Protein AF-A0A9X9AAG8-F1 (afdb_monomer)

InterPro domains:
  IPR011642 Nucleoside transporter/FeoB GTPase, Gate domain [PF07670] (6-102)

Structure (mmCIF, N/CA/C/O backbone):
data_AF-A0A9X9AAG8-F1
#
_entry.id   AF-A0A9X9AAG8-F1
#
loop_
_atom_site.group_PDB
_atom_site.id
_atom_site.type_symbol
_atom_site.label_atom_id
_atom_site.label_alt_id
_atom_site.label_comp_id
_atom_site.label_asym_id
_atom_site.label_entity_id
_atom_site.label_seq_id
_atom_site.pdbx_PDB_ins_code
_atom_site.Cartn_x
_atom_site.Cartn_y
_atom_site.Cartn_z
_atom_site.occupancy
_atom_site.B_iso_or_equiv
_atom_site.auth_seq_id
_atom_site.auth_comp_id
_atom_site.auth_asym_id
_atom_site.auth_atom_id
_atom_site.pdbx_PDB_model_num
ATOM 1 N N . SER A 1 1 ? -22.637 8.726 13.477 1.00 69.31 1 SER A N 1
ATOM 2 C CA . SER A 1 1 ? -22.126 7.530 12.782 1.00 69.31 1 SER A CA 1
ATOM 3 C C . SER A 1 1 ? -21.065 7.826 11.730 1.00 69.31 1 SER A C 1
ATOM 5 O O . SER A 1 1 ? -19.916 7.555 12.025 1.00 69.31 1 SER A O 1
ATOM 7 N N . SER A 1 2 ? -21.339 8.429 10.566 1.00 77.12 2 SER A N 1
ATOM 8 C CA . SER A 1 2 ? -20.333 8.479 9.475 1.00 77.12 2 SER A CA 1
ATOM 9 C C . SER A 1 2 ? -19.114 9.385 9.721 1.00 77.12 2 SER A C 1
ATOM 11 O O . SER A 1 2 ? -18.003 9.026 9.345 1.00 77.12 2 SER A O 1
ATOM 13 N N . ILE A 1 3 ? -19.288 10.532 10.392 1.00 83.62 3 ILE A N 1
ATOM 14 C CA . ILE A 1 3 ? -18.175 11.451 10.716 1.00 83.62 3 ILE A CA 1
ATOM 15 C C . ILE A 1 3 ? -17.170 10.785 11.666 1.00 83.62 3 ILE A C 1
ATOM 17 O O . ILE A 1 3 ? -15.966 10.947 11.508 1.00 83.62 3 ILE A O 1
ATOM 21 N N . GLN A 1 4 ? -17.651 9.996 12.628 1.00 80.44 4 GLN A N 1
ATOM 22 C CA . GLN A 1 4 ? -16.792 9.296 13.581 1.00 80.44 4 GLN A CA 1
ATOM 23 C C . GLN A 1 4 ? -15.960 8.208 12.896 1.00 80.44 4 GLN A C 1
ATOM 25 O O . GLN A 1 4 ? -14.766 8.102 13.158 1.00 80.44 4 GLN A O 1
ATOM 30 N N . THR A 1 5 ? -16.552 7.460 11.961 1.00 84.19 5 THR A N 1
ATOM 31 C CA . THR A 1 5 ? -15.812 6.502 11.129 1.00 84.19 5 THR A CA 1
ATOM 32 C C . THR A 1 5 ? -14.780 7.207 10.248 1.00 84.19 5 THR A C 1
ATOM 34 O O . THR A 1 5 ? -13.653 6.735 10.149 1.00 84.19 5 THR A O 1
ATOM 37 N N . LEU A 1 6 ? -15.116 8.363 9.662 1.00 88.06 6 LEU A N 1
ATOM 38 C CA . LEU A 1 6 ? -14.173 9.153 8.863 1.00 88.06 6 LEU A CA 1
ATOM 39 C C . LEU A 1 6 ? -12.985 9.654 9.700 1.00 88.06 6 LEU A C 1
ATOM 41 O O . LEU A 1 6 ? -11.841 9.530 9.271 1.00 88.06 6 LEU A O 1
ATOM 45 N N . LEU A 1 7 ? -13.245 10.177 10.902 1.00 88.06 7 LEU A N 1
ATOM 46 C CA . LEU A 1 7 ? -12.199 10.606 11.835 1.00 88.06 7 LEU A CA 1
ATOM 47 C C . LEU A 1 7 ? -11.324 9.432 12.286 1.00 88.06 7 LEU A 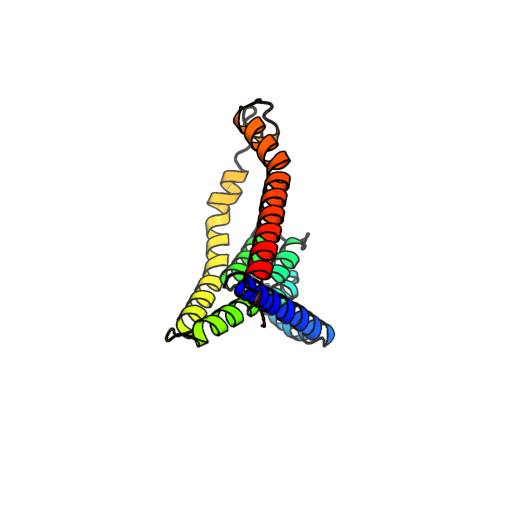C 1
ATOM 49 O O . LEU A 1 7 ? -10.110 9.583 12.374 1.00 88.06 7 LEU A O 1
ATOM 53 N N . MET A 1 8 ? -11.920 8.261 12.520 1.00 87.62 8 MET A N 1
ATOM 54 C CA . MET A 1 8 ? -11.186 7.037 12.840 1.00 87.62 8 MET A CA 1
ATOM 55 C C . MET A 1 8 ? -10.257 6.633 11.684 1.00 87.62 8 MET A C 1
ATOM 57 O O . MET A 1 8 ? -9.066 6.444 11.916 1.00 87.62 8 MET A O 1
ATOM 61 N N . ILE A 1 9 ? -10.768 6.566 10.446 1.00 88.31 9 ILE A N 1
ATOM 62 C CA . ILE A 1 9 ? -9.974 6.266 9.238 1.00 88.31 9 ILE A CA 1
ATOM 63 C C . ILE A 1 9 ? -8.799 7.240 9.116 1.00 88.31 9 ILE A C 1
ATOM 65 O O . ILE A 1 9 ? -7.648 6.817 9.021 1.00 88.31 9 ILE A O 1
ATOM 69 N N . GLY A 1 10 ? -9.080 8.546 9.165 1.00 89.56 10 GLY A N 1
ATOM 70 C CA . GLY A 1 10 ? -8.051 9.581 9.071 1.00 89.56 10 GLY A CA 1
ATOM 71 C C . GLY A 1 10 ? -7.010 9.468 10.186 1.00 89.56 10 GLY A C 1
ATOM 72 O O . GLY A 1 10 ? -5.816 9.583 9.922 1.00 89.56 10 GLY A O 1
ATOM 73 N N . GLY A 1 11 ? -7.442 9.170 11.414 1.00 91.50 11 GLY A N 1
ATOM 74 C CA . GLY A 1 11 ? -6.560 8.949 12.558 1.00 91.50 11 GLY A CA 1
ATOM 75 C C . GLY A 1 11 ? -5.597 7.777 12.357 1.00 91.50 11 GLY A C 1
ATOM 76 O O . GLY A 1 11 ? -4.400 7.934 12.593 1.00 91.50 11 GLY A O 1
ATOM 77 N N . PHE A 1 12 ? -6.083 6.632 11.863 1.00 91.88 12 PHE A N 1
ATOM 78 C CA . PHE A 1 12 ? -5.229 5.484 11.537 1.00 91.88 12 PHE A CA 1
ATOM 79 C C . PHE A 1 12 ? -4.233 5.808 10.417 1.00 91.88 12 PHE A C 1
ATOM 81 O O . PHE A 1 12 ? -3.054 5.471 10.535 1.00 91.88 12 PHE A O 1
ATOM 88 N N . ILE A 1 13 ? -4.661 6.493 9.354 1.00 91.69 13 ILE A N 1
ATOM 89 C CA . ILE A 1 13 ? -3.765 6.881 8.252 1.00 91.69 13 ILE A CA 1
ATOM 90 C C . ILE A 1 13 ? -2.654 7.807 8.768 1.00 91.69 13 ILE A C 1
ATOM 92 O O . ILE A 1 13 ? -1.474 7.552 8.525 1.00 91.69 13 ILE A O 1
ATOM 96 N N . ILE A 1 14 ? -3.006 8.843 9.541 1.00 92.88 14 ILE A N 1
ATOM 97 C CA . ILE A 1 14 ? -2.038 9.798 10.103 1.00 92.88 14 ILE A CA 1
ATOM 98 C C . ILE A 1 14 ? -1.068 9.095 11.057 1.00 92.88 14 ILE A C 1
ATOM 100 O O . ILE A 1 14 ? 0.142 9.287 10.936 1.00 92.88 14 ILE A O 1
ATOM 104 N N . LEU A 1 15 ? -1.568 8.259 11.974 1.00 94.06 15 LEU A N 1
ATOM 105 C CA . LEU A 1 15 ? -0.737 7.533 12.937 1.00 94.06 15 LEU A CA 1
ATOM 106 C C . LEU A 1 15 ? 0.312 6.670 12.227 1.00 94.06 15 LEU A C 1
ATOM 108 O O . LEU A 1 15 ? 1.494 6.745 12.557 1.00 94.06 15 LEU A O 1
ATOM 112 N N . PHE A 1 16 ? -0.105 5.880 11.234 1.00 93.81 16 PHE A N 1
ATOM 113 C CA . PHE A 1 16 ? 0.806 5.010 10.491 1.00 93.81 16 PHE A CA 1
ATOM 114 C C . PHE A 1 16 ? 1.762 5.795 9.585 1.00 93.81 16 PHE A C 1
ATOM 116 O O . PHE A 1 16 ? 2.927 5.417 9.474 1.00 93.81 16 PHE A O 1
ATOM 123 N N . SER A 1 17 ? 1.331 6.922 9.012 1.00 89.94 17 SER A N 1
ATOM 124 C CA . SER A 1 17 ? 2.214 7.825 8.265 1.00 89.94 17 SER A CA 1
ATOM 125 C C . SER A 1 17 ? 3.305 8.428 9.162 1.00 89.94 17 SER A C 1
ATOM 127 O O . SER A 1 17 ? 4.482 8.444 8.794 1.00 89.94 17 SER A O 1
ATOM 129 N N . VAL A 1 18 ? 2.947 8.891 10.367 1.00 93.31 18 VAL A N 1
ATOM 130 C CA . VAL A 1 18 ? 3.915 9.412 11.349 1.00 93.31 18 VAL A CA 1
ATOM 131 C C . VAL A 1 18 ? 4.840 8.300 11.840 1.00 93.31 18 VAL A C 1
ATOM 133 O O . VAL A 1 18 ? 6.052 8.501 11.883 1.00 93.31 18 VAL A O 1
ATOM 136 N N . LEU A 1 19 ? 4.307 7.113 12.144 1.00 92.19 19 LEU A N 1
ATOM 137 C CA . LEU A 1 19 ? 5.100 5.950 12.545 1.00 92.19 19 LEU A CA 1
ATOM 138 C C . LEU A 1 19 ? 6.135 5.582 11.473 1.00 92.19 19 LEU A C 1
ATOM 140 O O . LEU A 1 19 ? 7.317 5.453 11.783 1.00 92.19 19 LEU A O 1
ATOM 144 N N . ASN A 1 20 ? 5.715 5.484 10.210 1.00 89.56 20 ASN A N 1
ATOM 145 C CA . ASN A 1 20 ? 6.602 5.219 9.079 1.00 89.56 20 ASN A CA 1
ATOM 146 C C . ASN A 1 20 ? 7.714 6.280 8.974 1.00 89.56 20 ASN A C 1
ATOM 148 O O . ASN A 1 20 ? 8.894 5.958 8.800 1.00 89.56 20 ASN A O 1
ATOM 152 N N . LYS A 1 21 ? 7.366 7.559 9.184 1.00 90.06 21 LYS A N 1
ATOM 153 C CA . LYS A 1 21 ? 8.350 8.646 9.224 1.00 90.06 21 LYS A CA 1
ATOM 154 C C . LYS A 1 21 ? 9.337 8.489 10.384 1.00 90.06 21 LYS A C 1
ATOM 156 O O . LYS A 1 21 ? 10.532 8.682 10.171 1.00 90.06 21 LYS A O 1
ATOM 161 N N . MET A 1 22 ? 8.880 8.105 11.577 1.00 91.50 22 MET A N 1
ATOM 162 C CA . MET A 1 22 ? 9.764 7.871 12.726 1.00 91.50 22 MET A CA 1
ATOM 163 C C . MET A 1 22 ? 10.718 6.695 12.486 1.00 91.50 22 MET A C 1
ATOM 165 O O . MET A 1 22 ? 11.916 6.835 12.710 1.00 91.50 22 MET A O 1
ATOM 169 N N . ILE A 1 23 ? 10.231 5.568 11.957 1.00 87.62 23 ILE A N 1
ATOM 170 C CA . ILE A 1 23 ? 11.060 4.395 11.609 1.00 87.62 23 ILE A CA 1
ATOM 171 C C . ILE A 1 23 ? 12.119 4.759 10.555 1.00 87.62 23 ILE A C 1
ATOM 173 O O . ILE A 1 23 ? 13.241 4.245 10.576 1.00 87.62 23 ILE A O 1
ATOM 177 N N . THR A 1 24 ? 11.790 5.673 9.640 1.00 85.94 24 THR A N 1
ATOM 178 C CA . THR A 1 24 ? 12.746 6.224 8.669 1.00 85.94 24 THR A CA 1
ATOM 179 C C . THR A 1 24 ? 13.825 7.065 9.354 1.00 85.94 24 THR A C 1
ATOM 181 O O . THR A 1 24 ? 15.008 6.857 9.096 1.00 85.94 24 THR A O 1
ATOM 184 N N . VAL A 1 25 ? 13.440 7.972 10.259 1.00 87.25 25 VAL A N 1
ATOM 185 C CA . VAL A 1 25 ? 14.375 8.836 11.009 1.00 87.25 25 VAL A CA 1
ATOM 186 C C . VAL A 1 25 ? 15.295 8.026 11.927 1.00 87.25 25 VAL A C 1
ATOM 188 O O . VAL A 1 25 ? 16.469 8.352 12.050 1.00 87.25 25 VAL A O 1
ATOM 191 N N . PHE A 1 26 ? 14.809 6.934 12.519 1.00 87.06 26 PHE A N 1
ATOM 192 C CA . PHE A 1 26 ? 15.623 6.038 13.347 1.00 87.06 26 PHE A CA 1
ATOM 193 C C . PHE A 1 26 ? 16.539 5.095 12.548 1.00 87.06 26 PHE A C 1
ATOM 195 O O . PHE A 1 26 ? 17.143 4.199 13.130 1.00 87.06 26 PHE A O 1
ATOM 202 N N . HIS A 1 27 ? 16.634 5.248 11.222 1.00 84.19 27 HIS A N 1
ATOM 203 C CA . HIS A 1 27 ? 17.439 4.409 10.322 1.00 84.19 27 HIS A CA 1
ATOM 204 C C . HIS A 1 27 ? 17.096 2.905 10.320 1.00 84.19 27 HIS A C 1
ATOM 206 O O . HIS A 1 27 ? 17.748 2.124 9.627 1.00 84.19 27 HIS A O 1
ATOM 212 N N . ILE A 1 28 ? 16.017 2.488 10.991 1.00 86.06 28 ILE A N 1
ATOM 213 C CA . ILE A 1 28 ? 15.509 1.106 10.968 1.00 86.06 28 ILE A CA 1
ATOM 214 C C . ILE A 1 28 ? 15.106 0.717 9.539 1.00 86.06 28 ILE A C 1
ATOM 216 O O . ILE A 1 28 ? 15.350 -0.405 9.094 1.00 86.06 28 ILE A O 1
ATOM 220 N N . THR A 1 29 ? 14.553 1.675 8.788 1.00 83.31 29 THR A N 1
ATOM 221 C CA . THR A 1 29 ? 14.166 1.476 7.382 1.00 83.31 29 THR A CA 1
ATOM 222 C C . THR A 1 29 ? 15.357 1.087 6.508 1.00 83.31 29 THR A C 1
ATOM 224 O O . THR A 1 29 ? 15.195 0.270 5.609 1.00 83.31 29 THR A O 1
ATOM 227 N N . ALA A 1 30 ? 16.563 1.600 6.779 1.00 83.75 30 ALA A N 1
ATOM 228 C CA . ALA A 1 30 ? 17.754 1.251 6.004 1.00 83.75 30 ALA A CA 1
ATOM 229 C C . ALA A 1 30 ? 18.156 -0.220 6.214 1.00 83.75 30 ALA A C 1
ATOM 231 O O . ALA A 1 30 ? 18.414 -0.934 5.245 1.00 83.75 30 ALA A O 1
ATOM 232 N N . ALA A 1 31 ? 18.129 -0.696 7.463 1.00 87.31 31 ALA A N 1
ATOM 233 C CA . ALA A 1 31 ? 18.418 -2.093 7.786 1.00 87.31 31 ALA A CA 1
ATOM 234 C C . ALA A 1 31 ? 17.391 -3.048 7.156 1.00 87.31 31 ALA A C 1
ATOM 236 O O . ALA A 1 31 ? 17.751 -4.053 6.545 1.00 87.31 31 ALA A O 1
ATOM 237 N N . LEU A 1 32 ? 16.104 -2.709 7.250 1.00 90.12 32 LEU A N 1
ATOM 238 C CA . LEU A 1 32 ? 15.037 -3.519 6.669 1.00 90.12 32 LEU A CA 1
ATOM 239 C C . LEU A 1 32 ? 15.038 -3.461 5.130 1.00 90.12 32 LEU A C 1
ATOM 241 O O . LEU A 1 32 ? 14.752 -4.461 4.471 1.00 90.12 32 LEU A O 1
ATOM 245 N N . SER A 1 33 ? 15.426 -2.319 4.555 1.00 91.44 33 SER A N 1
ATOM 246 C CA . SER A 1 33 ? 15.593 -2.146 3.110 1.00 91.44 33 SER A CA 1
ATOM 247 C C . SER A 1 33 ? 16.648 -3.095 2.559 1.00 91.44 33 SER A C 1
ATOM 249 O O . SER A 1 33 ? 16.426 -3.670 1.502 1.00 91.44 33 SER A O 1
ATOM 251 N N . PHE A 1 34 ? 17.756 -3.322 3.269 1.00 92.06 34 PHE A N 1
ATOM 252 C CA . PHE A 1 34 ? 18.785 -4.266 2.824 1.00 92.06 34 PHE A CA 1
ATOM 253 C C . PHE A 1 34 ? 18.221 -5.680 2.625 1.00 92.06 34 PHE A C 1
ATOM 255 O O . PHE A 1 34 ? 18.447 -6.301 1.588 1.00 92.06 34 PHE A O 1
ATOM 262 N N . ILE A 1 35 ? 17.421 -6.171 3.576 1.00 93.69 35 ILE A N 1
ATOM 263 C CA . ILE A 1 35 ? 16.753 -7.477 3.461 1.00 93.69 35 ILE A CA 1
ATOM 264 C C . ILE A 1 35 ? 15.773 -7.465 2.281 1.00 93.69 35 ILE A C 1
ATOM 266 O O . ILE A 1 35 ? 15.766 -8.387 1.467 1.00 93.69 35 ILE A O 1
ATOM 270 N N . MET A 1 36 ? 14.979 -6.400 2.151 1.00 95.25 36 MET A N 1
ATOM 271 C CA . MET A 1 36 ? 14.002 -6.278 1.070 1.00 95.25 36 MET A CA 1
ATOM 272 C C . MET A 1 36 ? 14.666 -6.242 -0.315 1.00 95.25 36 MET A C 1
ATOM 274 O O . MET A 1 36 ? 14.152 -6.843 -1.251 1.00 95.25 36 MET A O 1
ATOM 278 N N . GLN A 1 37 ? 15.835 -5.615 -0.450 1.00 96.00 37 GLN A N 1
ATOM 279 C CA . GLN A 1 37 ? 16.604 -5.600 -1.698 1.00 96.00 37 GLN A CA 1
ATOM 280 C C . GLN A 1 37 ? 17.044 -7.004 -2.128 1.00 96.00 37 GLN A C 1
ATOM 282 O O . GLN A 1 37 ? 17.000 -7.303 -3.316 1.00 96.00 37 GLN A O 1
ATOM 287 N N . HIS A 1 38 ? 17.404 -7.883 -1.185 1.00 95.12 38 HIS A N 1
ATOM 288 C CA . HIS A 1 38 ? 17.740 -9.280 -1.495 1.00 95.12 38 HIS A CA 1
ATOM 289 C C . HIS A 1 38 ? 16.520 -10.072 -1.973 1.00 95.12 38 HIS A C 1
ATOM 291 O O . HIS A 1 38 ? 16.623 -10.897 -2.877 1.00 95.12 38 HIS A O 1
ATOM 297 N N . ILE A 1 39 ? 15.352 -9.811 -1.382 1.00 95.06 39 ILE A N 1
ATOM 298 C CA . ILE A 1 39 ? 14.096 -10.419 -1.830 1.00 95.06 39 ILE A CA 1
ATOM 299 C C . ILE A 1 39 ? 13.769 -9.935 -3.249 1.00 95.06 39 ILE A C 1
ATOM 301 O O . ILE A 1 39 ? 13.458 -10.741 -4.119 1.00 95.06 39 ILE A O 1
ATOM 305 N N . LEU A 1 4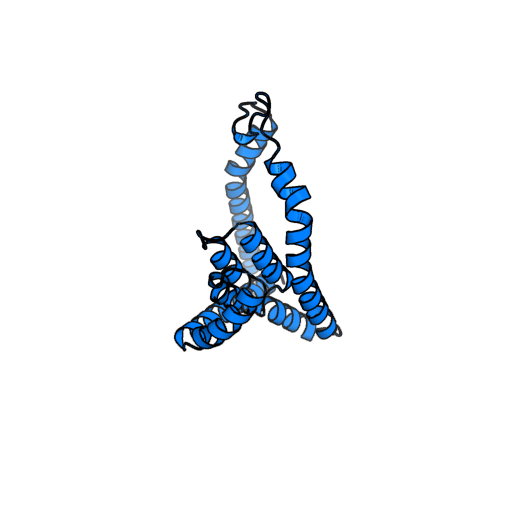0 ? 13.880 -8.630 -3.505 1.00 95.69 40 LEU A N 1
ATOM 306 C CA . LEU A 1 40 ? 13.598 -8.044 -4.817 1.00 95.69 40 LEU A CA 1
ATOM 307 C C . LEU A 1 40 ? 14.545 -8.560 -5.900 1.00 95.69 40 LEU A C 1
ATOM 309 O O . LEU A 1 40 ? 14.079 -8.944 -6.971 1.00 95.69 40 LEU A O 1
ATOM 313 N N . SER A 1 41 ? 15.845 -8.646 -5.610 1.00 95.00 41 SER A N 1
ATOM 314 C CA . SER A 1 41 ? 16.829 -9.166 -6.561 1.00 95.00 41 SER A CA 1
ATOM 315 C C . SER A 1 41 ? 16.603 -10.645 -6.879 1.00 95.00 41 SER A C 1
ATOM 317 O O . SER A 1 41 ? 16.727 -11.037 -8.038 1.00 95.00 41 SER A O 1
ATOM 319 N N . PHE A 1 42 ? 16.177 -11.451 -5.897 1.00 95.12 42 PHE A N 1
ATOM 320 C CA . PHE A 1 42 ? 15.773 -12.841 -6.122 1.00 95.12 42 PHE A CA 1
ATOM 321 C C . PHE A 1 42 ? 14.614 -12.953 -7.128 1.00 95.12 42 PHE A C 1
ATOM 323 O O . PHE A 1 42 ? 14.625 -13.834 -7.986 1.00 95.12 42 PHE A O 1
ATOM 330 N N . PHE A 1 43 ? 13.651 -12.029 -7.071 1.00 92.62 43 PHE A N 1
ATOM 331 C CA . PHE A 1 43 ? 12.537 -11.946 -8.023 1.00 92.62 43 PHE A CA 1
ATOM 332 C C . PHE A 1 43 ? 12.845 -11.124 -9.288 1.00 92.62 43 PHE A C 1
ATOM 334 O O . PHE A 1 43 ? 11.940 -10.905 -10.090 1.00 92.62 43 PHE A O 1
ATOM 341 N N . GLN A 1 44 ? 14.093 -10.682 -9.490 1.00 93.88 44 GLN A N 1
ATOM 342 C CA . GLN A 1 44 ? 14.516 -9.842 -10.625 1.00 93.88 44 GLN A CA 1
ATOM 343 C C . GLN A 1 44 ? 13.730 -8.518 -10.743 1.00 93.88 44 GLN A C 1
ATOM 345 O O . GLN A 1 44 ? 13.553 -7.971 -11.833 1.00 93.88 44 GLN A O 1
ATOM 350 N N . LEU A 1 45 ? 13.256 -7.991 -9.612 1.00 94.50 45 LEU A N 1
ATOM 351 C CA . LEU A 1 45 ? 12.610 -6.683 -9.512 1.00 94.50 45 LEU A CA 1
ATOM 352 C C . LEU A 1 45 ? 13.637 -5.606 -9.149 1.00 94.50 45 LEU A C 1
ATOM 354 O O . LEU A 1 45 ? 14.635 -5.894 -8.484 1.00 94.50 45 LEU A O 1
ATOM 358 N N . SER A 1 46 ? 13.376 -4.355 -9.545 1.00 95.50 46 SER A N 1
ATOM 359 C CA . SER A 1 46 ? 14.233 -3.233 -9.144 1.00 95.50 46 SER A CA 1
ATOM 360 C C . SER A 1 46 ? 14.327 -3.121 -7.620 1.00 95.50 46 SER A C 1
ATOM 362 O O . SER A 1 46 ? 13.322 -3.146 -6.905 1.00 95.50 46 SER A O 1
ATOM 364 N N . THR A 1 47 ? 15.550 -2.948 -7.121 1.00 95.19 47 THR A N 1
ATOM 365 C CA . THR A 1 47 ? 15.832 -2.708 -5.702 1.00 95.19 47 THR A CA 1
ATOM 366 C C . THR A 1 47 ? 15.266 -1.384 -5.199 1.00 95.19 47 THR A C 1
ATOM 368 O O . THR A 1 47 ? 15.084 -1.234 -3.993 1.00 95.19 47 THR A O 1
ATOM 371 N N . ASP A 1 48 ? 14.922 -0.459 -6.098 1.00 95.19 48 ASP A N 1
ATOM 372 C CA . ASP A 1 48 ? 14.339 0.844 -5.755 1.00 95.19 48 ASP A CA 1
ATOM 373 C C . ASP A 1 48 ? 12.947 0.715 -5.127 1.00 95.19 48 ASP A C 1
ATOM 375 O O . ASP A 1 48 ? 12.491 1.612 -4.418 1.00 95.19 48 ASP A O 1
ATOM 379 N N . PHE A 1 49 ? 12.282 -0.433 -5.310 1.00 96.25 49 PHE A N 1
ATOM 380 C CA . PHE A 1 49 ? 11.013 -0.730 -4.650 1.00 96.25 49 PHE A CA 1
ATOM 381 C C . PHE A 1 49 ? 11.155 -1.059 -3.159 1.00 96.25 49 PHE A C 1
ATOM 383 O O . PHE A 1 49 ? 10.139 -1.150 -2.472 1.00 96.25 49 PHE A O 1
ATOM 390 N N . SER A 1 50 ? 12.371 -1.204 -2.617 1.00 95.44 50 SER A N 1
ATOM 391 C CA . SER A 1 50 ? 12.569 -1.641 -1.230 1.00 95.44 50 SER A CA 1
ATOM 392 C C . SER A 1 50 ? 11.919 -0.701 -0.211 1.00 95.44 50 SER A C 1
ATOM 394 O O . SER A 1 50 ? 11.107 -1.141 0.601 1.00 95.44 50 SER A O 1
ATOM 396 N N . ILE A 1 51 ? 12.224 0.598 -0.268 1.00 94.06 51 ILE A N 1
ATOM 397 C CA . ILE A 1 51 ? 11.650 1.605 0.636 1.00 94.06 51 ILE A CA 1
ATOM 398 C C . ILE A 1 51 ? 10.140 1.783 0.383 1.00 94.06 51 ILE A C 1
ATOM 400 O O . ILE A 1 51 ? 9.384 1.727 1.357 1.00 94.06 51 ILE A O 1
ATOM 404 N N . PRO A 1 52 ? 9.658 1.944 -0.867 1.00 94.81 52 PRO A N 1
ATOM 405 C CA . PRO A 1 52 ? 8.226 2.026 -1.146 1.00 94.81 52 PRO A CA 1
ATOM 406 C C . PRO A 1 52 ? 7.412 0.826 -0.648 1.00 94.81 52 PRO A C 1
ATOM 408 O O . PRO A 1 52 ? 6.329 1.028 -0.104 1.00 94.81 52 PRO A O 1
ATOM 411 N N . ILE A 1 53 ? 7.917 -0.409 -0.774 1.00 95.88 53 ILE A N 1
ATOM 412 C CA . ILE A 1 53 ? 7.231 -1.606 -0.260 1.00 95.88 53 ILE A CA 1
ATOM 413 C C . ILE A 1 53 ? 7.140 -1.555 1.259 1.00 95.88 53 ILE A C 1
ATOM 415 O O . ILE A 1 53 ? 6.070 -1.791 1.815 1.00 95.88 53 ILE A O 1
ATOM 419 N N . LEU A 1 54 ? 8.240 -1.224 1.939 1.00 94.50 54 LEU A N 1
ATOM 420 C CA . LEU A 1 54 ? 8.244 -1.110 3.396 1.00 94.50 54 LEU A CA 1
ATOM 421 C C . LEU A 1 54 ? 7.272 -0.044 3.877 1.00 94.50 54 LEU A C 1
ATOM 423 O O . LEU A 1 54 ? 6.476 -0.302 4.776 1.00 94.50 54 LEU A O 1
ATOM 427 N N . SER A 1 55 ? 7.274 1.110 3.218 1.00 93.81 55 SER A N 1
ATOM 428 C CA . SER A 1 55 ? 6.296 2.156 3.470 1.00 93.81 55 SER A CA 1
ATOM 429 C C . SER A 1 55 ? 4.865 1.668 3.225 1.00 93.81 55 SER A C 1
ATOM 431 O O . SER A 1 55 ? 3.994 1.879 4.063 1.00 93.81 55 SER A O 1
ATOM 433 N N . GLY A 1 56 ? 4.629 0.972 2.111 1.00 94.94 56 GLY A N 1
ATOM 434 C CA . GLY A 1 56 ? 3.329 0.427 1.720 1.00 94.94 56 GLY A CA 1
ATOM 435 C C . GLY A 1 56 ? 2.786 -0.640 2.670 1.00 94.94 56 GLY A C 1
ATOM 436 O O . GLY A 1 56 ? 1.573 -0.743 2.850 1.00 94.94 56 GLY A O 1
ATOM 437 N N . ILE A 1 57 ? 3.669 -1.402 3.325 1.00 94.75 57 ILE A N 1
ATOM 438 C CA . ILE A 1 57 ? 3.289 -2.337 4.389 1.00 94.75 57 ILE A CA 1
ATOM 439 C C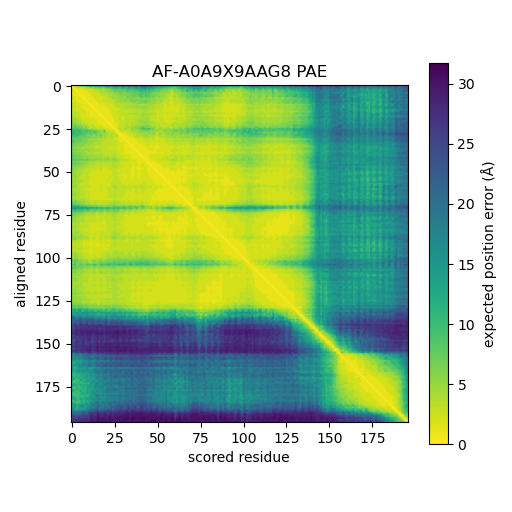 . ILE A 1 57 ? 2.701 -1.577 5.577 1.00 94.75 57 ILE A C 1
ATOM 441 O O . ILE A 1 57 ? 1.738 -2.061 6.159 1.00 94.75 57 ILE A O 1
ATOM 445 N N . PHE A 1 58 ? 3.212 -0.397 5.937 1.00 93.69 58 PHE A N 1
ATOM 446 C CA . PHE A 1 58 ? 2.615 0.418 7.002 1.00 93.69 58 PHE A CA 1
ATOM 447 C C . PHE A 1 58 ? 1.362 1.156 6.524 1.00 93.69 58 PHE A C 1
ATOM 449 O O . PHE A 1 58 ? 0.315 1.085 7.172 1.00 93.69 58 PHE A O 1
ATOM 456 N N . GLU A 1 59 ? 1.462 1.841 5.387 1.00 94.12 59 GLU A N 1
ATOM 457 C CA . GLU A 1 59 ? 0.413 2.689 4.832 1.00 94.12 59 GLU A CA 1
ATOM 458 C C . GLU A 1 59 ? 0.416 2.585 3.296 1.00 94.12 59 GLU A C 1
ATOM 460 O O . GLU A 1 59 ? 1.366 2.986 2.616 1.00 94.12 59 GLU A O 1
ATOM 465 N N . MET A 1 60 ? -0.653 1.998 2.746 1.00 95.19 60 MET A N 1
ATOM 466 C CA . MET A 1 60 ? -0.710 1.603 1.338 1.00 95.19 60 MET A CA 1
ATOM 467 C C . MET A 1 60 ? -0.701 2.787 0.369 1.00 95.19 60 MET A C 1
ATOM 469 O O . MET A 1 60 ? -0.182 2.647 -0.741 1.00 95.19 60 MET A O 1
ATOM 473 N N . THR A 1 61 ? -1.266 3.936 0.752 1.00 94.50 61 THR A N 1
ATOM 474 C CA . THR A 1 61 ? -1.386 5.088 -0.150 1.00 94.50 61 THR A CA 1
ATOM 475 C C . THR A 1 61 ? -0.030 5.742 -0.388 1.00 94.50 61 THR A C 1
ATOM 477 O O . THR A 1 61 ? 0.345 5.967 -1.537 1.00 94.50 61 THR A O 1
ATOM 480 N N . LEU A 1 62 ? 0.758 5.923 0.672 1.00 93.44 62 LEU A N 1
ATOM 481 C CA . LEU A 1 62 ? 2.101 6.477 0.628 1.00 93.44 62 LEU A CA 1
ATOM 482 C C . LEU A 1 62 ? 3.045 5.524 -0.105 1.00 93.44 62 LEU A C 1
ATOM 484 O O . LEU A 1 62 ? 3.787 5.957 -0.981 1.00 93.44 62 LEU A O 1
ATOM 488 N N . GLY A 1 63 ? 2.974 4.218 0.178 1.00 94.88 63 GLY A N 1
ATOM 489 C CA . GLY A 1 63 ? 3.757 3.225 -0.564 1.00 94.88 63 GLY A CA 1
ATOM 490 C C . GLY A 1 63 ? 3.454 3.227 -2.065 1.00 94.88 63 GLY A C 1
ATOM 491 O O . GLY A 1 63 ? 4.373 3.279 -2.877 1.00 94.88 63 GLY A O 1
ATOM 492 N N . SER A 1 64 ? 2.171 3.244 -2.442 1.00 96.38 64 SER A N 1
ATOM 493 C CA . SER A 1 64 ? 1.750 3.277 -3.854 1.00 96.38 64 SER A CA 1
ATOM 494 C C . SER A 1 64 ? 2.170 4.572 -4.551 1.00 96.38 64 SER A C 1
ATOM 496 O O . SER A 1 64 ? 2.647 4.541 -5.685 1.00 96.38 64 SER A O 1
ATOM 498 N N . GLN A 1 65 ? 2.059 5.710 -3.860 1.00 96.25 65 GLN A N 1
ATOM 499 C CA . GLN A 1 65 ? 2.548 6.990 -4.361 1.00 96.25 65 GLN A CA 1
ATOM 500 C C . GLN A 1 65 ? 4.057 6.937 -4.624 1.00 96.25 65 GLN A C 1
ATOM 502 O O . GLN A 1 65 ? 4.496 7.322 -5.705 1.00 96.25 65 GLN A O 1
ATOM 507 N N . MET A 1 66 ? 4.842 6.420 -3.676 1.00 95.50 66 MET A N 1
ATOM 508 C CA . MET A 1 66 ? 6.292 6.287 -3.836 1.00 95.50 66 MET A CA 1
ATOM 509 C C . MET A 1 66 ? 6.661 5.373 -5.010 1.00 95.50 66 MET A C 1
ATO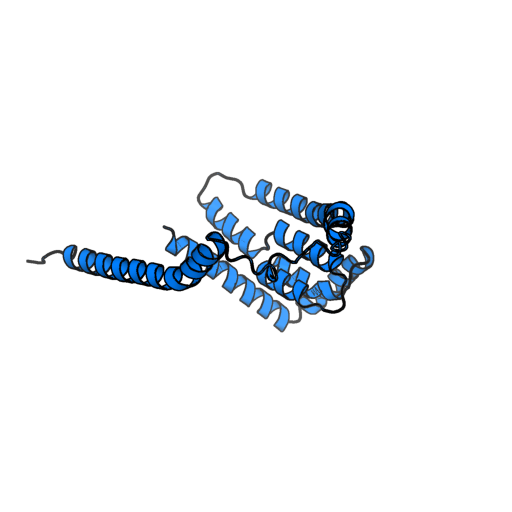M 511 O O . MET A 1 66 ? 7.573 5.709 -5.754 1.00 95.50 66 MET A O 1
ATOM 515 N N . ILE A 1 67 ? 5.939 4.263 -5.219 1.00 97.06 67 ILE A N 1
ATOM 516 C CA . ILE A 1 67 ? 6.158 3.365 -6.368 1.00 97.06 67 ILE A CA 1
ATOM 517 C C . ILE A 1 67 ? 5.954 4.115 -7.691 1.00 97.06 67 ILE A C 1
ATOM 519 O O . ILE A 1 67 ? 6.794 4.015 -8.582 1.00 97.06 67 ILE A O 1
ATOM 523 N N . SER A 1 68 ? 4.877 4.902 -7.800 1.00 95.69 68 SER A N 1
ATOM 524 C CA . SER A 1 68 ? 4.534 5.647 -9.025 1.00 95.69 68 SER A CA 1
ATOM 525 C C . SER A 1 68 ? 5.529 6.751 -9.401 1.00 95.69 68 SER A C 1
ATOM 527 O O . SER A 1 68 ? 5.524 7.230 -10.529 1.00 95.69 68 SER A O 1
ATOM 529 N N . GLN A 1 69 ? 6.372 7.175 -8.458 1.00 96.06 69 GLN A N 1
ATOM 530 C CA . GLN A 1 69 ? 7.349 8.249 -8.652 1.00 96.06 69 GLN A CA 1
ATOM 531 C C . GLN A 1 69 ? 8.720 7.728 -9.113 1.00 96.06 69 GLN A C 1
ATOM 533 O O . GLN A 1 69 ? 9.630 8.523 -9.351 1.00 96.06 69 GLN A O 1
ATOM 538 N N . ILE A 1 70 ? 8.891 6.407 -9.236 1.00 94.88 70 ILE A N 1
ATOM 539 C CA . ILE A 1 70 ? 10.150 5.804 -9.678 1.00 94.88 70 ILE A CA 1
ATOM 540 C C . ILE A 1 70 ? 10.214 5.844 -11.205 1.00 94.88 70 ILE A C 1
ATOM 542 O O . ILE A 1 70 ? 9.583 5.043 -11.886 1.00 94.88 70 ILE A O 1
ATOM 546 N N . ASN A 1 71 ? 11.018 6.751 -11.755 1.00 87.69 71 ASN A N 1
ATOM 547 C CA . ASN A 1 71 ? 11.073 6.971 -13.204 1.00 87.69 71 ASN A CA 1
ATOM 548 C C . ASN A 1 71 ? 11.834 5.877 -13.976 1.00 87.69 71 ASN A C 1
ATOM 550 O O . ASN A 1 71 ? 11.516 5.614 -15.130 1.00 87.69 71 ASN A O 1
ATOM 554 N N . GLU A 1 72 ? 12.826 5.227 -13.361 1.00 87.19 72 GLU A N 1
ATOM 555 C CA . GLU A 1 72 ? 13.747 4.310 -14.060 1.00 87.19 72 GLU A CA 1
ATOM 556 C C . GLU A 1 72 ? 13.313 2.835 -14.018 1.00 87.19 72 GLU A C 1
ATOM 558 O O . GLU A 1 72 ? 14.114 1.932 -14.249 1.00 87.19 72 GLU A O 1
ATOM 563 N N . THR A 1 73 ? 12.036 2.558 -13.732 1.00 91.25 73 THR A N 1
ATOM 564 C CA . THR A 1 73 ? 11.524 1.181 -13.651 1.00 91.25 73 THR A CA 1
ATOM 565 C C . THR A 1 73 ? 10.438 0.904 -14.686 1.00 91.25 73 THR A C 1
ATOM 567 O O . THR A 1 73 ? 9.603 1.772 -14.946 1.00 91.25 73 THR A O 1
ATOM 570 N N . PRO A 1 74 ? 10.391 -0.311 -15.270 1.00 92.12 74 PRO A N 1
ATOM 571 C CA . PRO A 1 74 ? 9.316 -0.682 -16.181 1.00 92.12 74 PRO A CA 1
ATOM 572 C C . PRO A 1 74 ? 7.944 -0.577 -15.507 1.00 92.12 74 PRO A C 1
ATOM 574 O O . PRO A 1 74 ? 7.762 -1.051 -14.382 1.00 92.12 74 PRO A O 1
ATOM 577 N N . LEU A 1 75 ? 6.953 -0.051 -16.234 1.00 93.38 75 LEU A N 1
ATOM 578 C CA . LEU A 1 75 ? 5.586 0.110 -15.726 1.00 93.38 75 LEU A CA 1
ATOM 579 C C . LEU A 1 75 ? 4.980 -1.214 -15.238 1.00 93.38 75 LEU A C 1
ATOM 581 O O . LEU A 1 75 ? 4.272 -1.227 -14.236 1.00 93.38 75 LEU A O 1
ATOM 585 N N . LEU A 1 76 ? 5.301 -2.333 -15.897 1.00 94.50 76 LEU A N 1
ATOM 586 C CA . LEU A 1 76 ? 4.880 -3.664 -15.458 1.00 94.50 76 LEU A CA 1
ATOM 587 C C . LEU A 1 76 ? 5.331 -3.952 -14.019 1.00 94.50 76 LEU A C 1
ATOM 589 O O . LEU A 1 76 ? 4.529 -4.406 -13.207 1.00 94.50 76 LEU A O 1
ATOM 593 N N . GLN A 1 77 ? 6.589 -3.651 -13.679 1.00 95.88 77 GLN A N 1
ATOM 594 C CA . GLN A 1 77 ? 7.093 -3.878 -12.324 1.00 95.88 77 GLN A CA 1
ATOM 595 C C . GLN A 1 77 ? 6.395 -2.956 -11.318 1.00 95.88 77 GLN A C 1
ATOM 597 O O . GLN A 1 77 ? 5.962 -3.424 -10.266 1.00 95.88 77 GLN A O 1
ATOM 602 N N . GLN A 1 78 ? 6.203 -1.677 -11.661 1.00 96.81 78 GLN A N 1
ATOM 603 C CA . GLN A 1 78 ? 5.449 -0.744 -10.816 1.00 96.81 78 GLN A CA 1
ATOM 604 C C . GLN A 1 78 ? 4.016 -1.231 -10.574 1.00 96.81 78 GLN A C 1
ATOM 606 O O . GLN A 1 78 ? 3.541 -1.209 -9.439 1.00 96.81 78 GLN A O 1
ATOM 611 N N . ALA A 1 79 ? 3.336 -1.721 -11.614 1.00 96.38 79 ALA A N 1
ATOM 612 C CA . ALA A 1 79 ? 1.984 -2.259 -11.524 1.00 96.38 79 ALA A CA 1
ATOM 613 C C . ALA A 1 79 ? 1.935 -3.525 -10.659 1.00 96.38 79 ALA A C 1
ATOM 615 O O . ALA A 1 79 ? 1.069 -3.641 -9.792 1.00 96.38 79 ALA A O 1
ATOM 616 N N . MET A 1 80 ? 2.886 -4.448 -10.833 1.00 97.44 80 MET A N 1
ATOM 617 C CA . MET A 1 80 ? 2.992 -5.655 -10.011 1.00 97.44 80 MET A CA 1
ATOM 618 C C . MET A 1 80 ? 3.161 -5.297 -8.531 1.00 97.44 80 MET A C 1
ATOM 620 O O . MET A 1 80 ? 2.359 -5.730 -7.702 1.00 97.44 80 MET A O 1
ATOM 624 N N . VAL A 1 81 ? 4.147 -4.461 -8.194 1.00 97.44 81 VAL A N 1
ATOM 625 C CA . VAL A 1 81 ? 4.428 -4.079 -6.802 1.00 97.44 81 VAL A CA 1
ATOM 626 C C . VAL A 1 81 ? 3.269 -3.277 -6.204 1.00 97.44 81 VAL A C 1
ATOM 628 O O . VAL A 1 81 ? 2.854 -3.540 -5.076 1.00 97.44 81 VAL A O 1
ATOM 631 N N . THR A 1 82 ? 2.678 -2.357 -6.968 1.00 97.62 82 THR A N 1
ATOM 632 C CA . THR A 1 82 ? 1.495 -1.609 -6.521 1.00 97.62 82 THR A CA 1
ATOM 633 C C . THR A 1 82 ? 0.330 -2.559 -6.248 1.00 97.62 82 THR A C 1
ATOM 635 O O . THR A 1 82 ? -0.283 -2.478 -5.188 1.00 97.62 82 THR A O 1
ATOM 638 N N . SER A 1 83 ? 0.058 -3.526 -7.132 1.00 97.69 83 SER A N 1
ATOM 639 C CA . SER A 1 83 ? -1.024 -4.503 -6.938 1.00 97.69 83 SER A CA 1
ATOM 640 C C . SER A 1 83 ? -0.846 -5.339 -5.664 1.00 97.69 83 SER A C 1
ATOM 642 O O . SER A 1 83 ? -1.823 -5.572 -4.951 1.00 97.69 83 SER A O 1
ATOM 644 N N . PHE A 1 84 ? 0.396 -5.711 -5.326 1.00 97.81 84 PHE A N 1
ATOM 645 C CA . PHE A 1 84 ? 0.735 -6.376 -4.066 1.00 97.81 84 PHE A CA 1
ATOM 646 C C . PHE A 1 84 ? 0.362 -5.504 -2.854 1.00 97.81 84 PHE A C 1
ATOM 648 O O . PHE A 1 84 ? -0.331 -5.974 -1.946 1.00 97.81 84 PHE A O 1
ATOM 655 N N . ILE A 1 85 ? 0.763 -4.226 -2.855 1.00 97.62 85 ILE A N 1
ATOM 656 C CA . ILE A 1 85 ? 0.482 -3.284 -1.757 1.00 97.62 85 ILE A CA 1
ATOM 657 C C . ILE A 1 85 ? -1.021 -3.031 -1.604 1.00 97.62 85 ILE A C 1
ATOM 659 O O . ILE A 1 85 ? -1.546 -3.106 -0.491 1.00 97.62 85 ILE A O 1
ATOM 663 N N . LEU A 1 86 ? -1.735 -2.796 -2.709 1.00 96.81 86 LEU A N 1
ATOM 664 C CA . LEU A 1 86 ? -3.185 -2.578 -2.696 1.00 96.81 86 LEU A CA 1
ATOM 665 C C . LEU A 1 86 ? -3.934 -3.800 -2.139 1.00 96.81 86 LEU A C 1
ATOM 667 O O . LEU A 1 86 ? -4.826 -3.663 -1.297 1.00 96.81 86 LEU A O 1
ATOM 671 N N . ALA A 1 87 ? -3.550 -5.003 -2.574 1.00 97.38 87 ALA A N 1
ATOM 672 C CA . ALA A 1 87 ? -4.164 -6.248 -2.130 1.00 97.38 87 ALA A CA 1
ATOM 673 C C . ALA A 1 87 ? -3.911 -6.539 -0.642 1.00 97.38 87 ALA A C 1
ATOM 675 O O . ALA A 1 87 ? -4.822 -7.015 0.039 1.00 97.38 87 ALA A O 1
ATOM 676 N N . PHE A 1 88 ? -2.722 -6.207 -0.124 1.00 96.88 88 PHE A N 1
ATOM 677 C CA . PHE A 1 88 ? -2.405 -6.309 1.305 1.00 96.88 88 PHE A CA 1
ATOM 678 C C . PHE A 1 88 ? -3.139 -5.254 2.154 1.00 96.88 88 PHE A C 1
ATOM 680 O O . PHE A 1 88 ? -3.501 -5.519 3.304 1.00 96.88 88 PHE A O 1
ATOM 687 N N . SER A 1 89 ? -3.384 -4.076 1.570 1.00 94.00 89 SER A N 1
ATOM 688 C CA . SER A 1 89 ? -4.077 -2.920 2.161 1.00 94.00 89 SER A CA 1
ATOM 689 C C . SER A 1 89 ? -3.324 -2.182 3.283 1.00 94.00 89 SER A C 1
ATOM 691 O O . SER A 1 89 ? -3.824 -1.194 3.811 1.00 94.00 89 SER A O 1
ATOM 693 N N . GLY A 1 90 ? -2.107 -2.612 3.626 1.00 95.06 90 GLY A N 1
ATOM 694 C CA . GLY A 1 90 ? -1.269 -1.978 4.650 1.00 95.06 90 GLY A CA 1
ATOM 695 C C . GLY A 1 90 ? -1.758 -2.205 6.089 1.00 95.06 90 GLY A C 1
ATOM 696 O O . GLY A 1 90 ? -2.934 -2.461 6.353 1.00 95.06 90 GLY A O 1
ATOM 697 N N . LEU A 1 91 ? -0.849 -2.099 7.058 1.00 95.00 91 LEU A N 1
ATOM 698 C CA . LEU A 1 91 ? -1.127 -2.315 8.479 1.00 95.00 91 LEU A CA 1
ATOM 699 C C . LEU A 1 91 ? -2.124 -1.294 9.042 1.00 95.00 91 LEU A C 1
ATOM 701 O O . LEU A 1 91 ? -2.891 -1.648 9.933 1.00 95.00 91 LEU A O 1
ATOM 705 N N . SER A 1 92 ? -2.169 -0.076 8.492 1.00 95.06 92 SER A N 1
ATOM 706 C CA . SER A 1 92 ? -3.156 0.945 8.864 1.00 95.06 92 SER A CA 1
ATOM 707 C C . SER A 1 92 ? -4.599 0.462 8.682 1.00 95.06 92 SER A C 1
ATOM 709 O O . SER A 1 92 ? -5.386 0.483 9.631 1.00 95.06 92 SER A O 1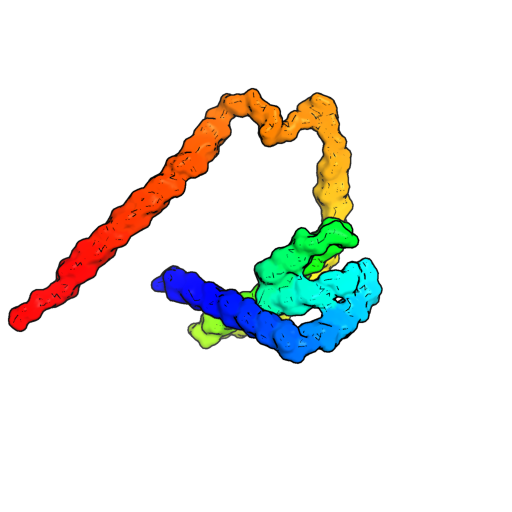
ATOM 711 N N . ILE A 1 93 ? -4.935 -0.084 7.507 1.00 95.12 93 ILE A N 1
ATOM 712 C CA . ILE A 1 93 ? -6.282 -0.608 7.234 1.00 95.12 93 ILE A CA 1
ATOM 713 C C . ILE A 1 93 ? -6.524 -1.907 8.001 1.00 95.12 93 ILE A C 1
ATOM 715 O O . ILE A 1 93 ? -7.624 -2.134 8.498 1.00 95.12 93 ILE A O 1
ATOM 719 N N . GLN A 1 94 ? -5.508 -2.760 8.146 1.00 95.50 94 GLN A N 1
ATOM 720 C CA . GLN A 1 94 ? -5.626 -3.981 8.949 1.00 95.50 94 GLN A CA 1
ATOM 721 C C . GLN A 1 94 ? -5.977 -3.659 10.411 1.00 95.50 94 GLN A C 1
ATOM 723 O O . GLN A 1 94 ? -6.884 -4.273 10.969 1.00 95.50 94 GLN A O 1
ATOM 728 N N . ALA A 1 95 ? -5.322 -2.660 11.012 1.00 93.69 95 ALA A N 1
ATOM 729 C CA . ALA A 1 95 ? -5.614 -2.190 12.364 1.00 93.69 95 ALA A CA 1
ATOM 730 C C . ALA A 1 95 ? -7.001 -1.540 12.457 1.00 93.69 95 ALA A C 1
ATOM 732 O O . ALA A 1 95 ? -7.735 -1.790 13.413 1.00 93.69 95 ALA A O 1
ATOM 733 N N . GLN A 1 96 ? -7.395 -0.774 11.437 1.00 93.88 96 GLN A N 1
ATOM 734 C CA . GLN A 1 96 ? -8.728 -0.191 11.358 1.00 93.88 96 GLN A CA 1
ATOM 735 C C . GLN A 1 96 ? -9.822 -1.273 11.321 1.00 93.88 96 GLN A C 1
ATOM 737 O O . GLN A 1 96 ? -10.795 -1.202 12.070 1.00 93.88 96 GLN A O 1
ATOM 742 N N . VAL A 1 97 ? -9.654 -2.306 10.488 1.00 94.00 97 VAL A N 1
ATOM 743 C CA . VAL A 1 97 ? -10.588 -3.438 10.414 1.00 94.00 97 VAL A CA 1
ATOM 744 C C . VAL A 1 97 ? -10.596 -4.207 11.731 1.00 94.00 97 VAL A C 1
ATOM 746 O O . VAL A 1 97 ? -11.669 -4.512 12.240 1.00 94.00 97 VAL A O 1
ATOM 749 N N . ALA A 1 98 ? -9.431 -4.473 12.323 1.00 93.25 98 ALA A N 1
ATOM 750 C CA . ALA A 1 98 ? -9.349 -5.133 13.622 1.00 93.25 98 ALA A CA 1
ATOM 751 C C . ALA A 1 98 ? -10.090 -4.345 14.718 1.00 93.25 98 ALA A C 1
ATOM 753 O O . ALA A 1 98 ? -10.801 -4.955 15.510 1.00 93.25 98 ALA A O 1
ATOM 754 N N . SER A 1 99 ? -9.988 -3.010 14.728 1.00 91.19 99 SER A N 1
ATOM 755 C CA . SER A 1 99 ? -10.706 -2.151 15.678 1.00 91.19 99 SER A CA 1
ATOM 756 C C . SER A 1 99 ? -12.222 -2.243 15.522 1.00 91.19 99 SER A C 1
ATOM 758 O O . SER A 1 99 ? -12.923 -2.255 16.525 1.00 91.19 99 SER A O 1
ATOM 760 N N . ILE A 1 100 ? -12.730 -2.310 14.288 1.00 90.62 100 ILE A N 1
ATOM 761 C CA . ILE A 1 100 ? -14.172 -2.441 14.027 1.00 90.62 100 ILE A CA 1
ATOM 762 C C . ILE A 1 100 ? -14.657 -3.847 14.402 1.00 90.62 100 ILE A C 1
ATOM 764 O O . ILE A 1 100 ? -15.708 -4.002 15.015 1.00 90.62 100 ILE A O 1
ATOM 768 N N . LEU A 1 101 ? -13.888 -4.884 14.054 1.00 92.81 101 LEU A N 1
ATOM 769 C CA . LEU A 1 101 ? -14.256 -6.269 14.349 1.00 92.81 101 LEU A CA 1
ATOM 770 C C . LEU A 1 101 ? -14.150 -6.608 15.838 1.00 92.81 101 LEU A C 1
ATOM 772 O O . LEU A 1 101 ? -14.847 -7.517 16.275 1.00 92.81 101 LEU A O 1
ATOM 776 N N . ALA A 1 102 ? -13.329 -5.894 16.614 1.00 90.38 102 ALA A N 1
ATOM 777 C CA . ALA A 1 102 ? -13.196 -6.095 18.058 1.00 90.38 102 ALA A CA 1
ATOM 778 C C . ALA A 1 102 ? -14.509 -5.867 18.829 1.00 90.38 102 ALA A C 1
ATOM 780 O O . ALA A 1 102 ? -14.676 -6.419 19.913 1.00 90.38 102 ALA A O 1
ATOM 781 N N . GLU A 1 103 ? -15.445 -5.099 18.264 1.00 90.25 103 GLU A N 1
ATOM 782 C CA . GLU A 1 103 ? -16.791 -4.887 18.814 1.00 90.25 103 GLU A CA 1
ATOM 783 C C . GLU A 1 103 ? -17.799 -5.972 18.372 1.00 90.25 103 GLU A C 1
ATOM 785 O O . GLU A 1 103 ? -18.992 -5.866 18.647 1.00 90.25 103 GLU A O 1
ATOM 790 N N . THR A 1 104 ? -17.345 -7.016 17.667 1.00 92.88 104 THR A N 1
ATOM 791 C CA . THR A 1 104 ? -18.189 -8.069 17.076 1.00 92.88 104 THR A CA 1
ATOM 792 C C . THR A 1 104 ? -17.640 -9.472 17.356 1.00 92.88 104 THR A C 1
ATOM 794 O O . THR A 1 104 ? -16.465 -9.644 17.667 1.00 92.88 104 THR A O 1
ATOM 797 N N . ASP A 1 105 ? -18.454 -10.508 17.131 1.00 92.94 105 ASP A N 1
ATOM 798 C CA . ASP A 1 105 ? -18.028 -11.917 17.235 1.00 92.94 105 ASP A CA 1
ATOM 799 C C . ASP A 1 105 ? -17.225 -12.423 16.012 1.00 92.94 105 ASP A C 1
ATOM 801 O O . ASP A 1 105 ? -16.920 -13.614 15.877 1.00 92.94 105 ASP A O 1
ATOM 805 N N . ILE A 1 106 ? -16.878 -11.537 15.073 1.00 93.88 106 ILE A N 1
ATOM 806 C CA . ILE A 1 106 ? -16.187 -11.902 13.835 1.00 93.88 106 ILE A CA 1
ATOM 807 C C . ILE A 1 106 ? -14.677 -11.987 14.080 1.00 93.88 106 ILE A C 1
ATOM 809 O O . ILE A 1 106 ? -14.008 -11.033 14.472 1.00 93.88 106 ILE A O 1
ATOM 813 N N . ARG A 1 107 ? -14.089 -13.144 13.760 1.00 94.56 107 ARG A N 1
ATOM 814 C CA . ARG A 1 107 ? -12.643 -13.371 13.895 1.00 94.56 107 ARG A CA 1
ATOM 815 C C . ARG A 1 107 ? -11.864 -12.592 12.829 1.00 94.56 107 ARG A C 1
ATOM 817 O O . ARG A 1 107 ? -12.091 -12.786 11.640 1.00 94.56 107 ARG A O 1
ATOM 824 N N . PHE A 1 108 ? -10.851 -11.828 13.242 1.00 94.88 108 PHE A N 1
ATOM 825 C CA . PHE A 1 108 ? -9.940 -11.118 12.327 1.00 94.88 108 PHE A CA 1
ATOM 826 C C . PHE A 1 108 ? -8.990 -12.050 11.547 1.00 94.88 108 PHE A C 1
ATOM 828 O O . PHE A 1 108 ? -8.636 -11.776 10.403 1.00 94.88 108 PHE A O 1
ATOM 835 N N . LYS A 1 109 ? -8.587 -13.188 12.134 1.00 95.44 109 LYS A N 1
ATOM 836 C CA . LYS A 1 109 ? -7.560 -14.077 11.549 1.00 95.44 109 LYS A CA 1
ATOM 837 C C . LYS A 1 109 ? -7.871 -14.537 10.110 1.00 95.44 109 LYS A C 1
ATOM 839 O O . LYS A 1 109 ? -6.986 -14.403 9.271 1.00 95.44 109 LYS A O 1
ATOM 844 N N . PRO A 1 110 ? -9.079 -15.048 9.782 1.00 95.38 110 PRO A N 1
ATOM 845 C CA . PRO A 1 110 ? -9.395 -15.468 8.415 1.00 95.38 110 PRO A CA 1
ATOM 846 C C . PRO A 1 110 ? -9.293 -14.323 7.401 1.00 95.38 110 PRO A C 1
ATOM 848 O O . PRO A 1 110 ? -8.783 -14.531 6.304 1.00 95.38 110 PRO A O 1
ATOM 851 N N . TYR A 1 111 ? -9.717 -13.113 7.784 1.00 95.12 111 TYR A N 1
ATOM 852 C CA . TYR A 1 111 ? -9.594 -11.919 6.947 1.00 95.12 111 TYR A CA 1
ATOM 853 C C . TYR A 1 111 ? -8.124 -11.591 6.648 1.00 95.12 111 TYR A C 1
ATOM 855 O O . TYR A 1 111 ? -7.753 -11.407 5.489 1.00 95.12 111 TYR A O 1
ATOM 863 N N . PHE A 1 112 ? -7.270 -11.590 7.675 1.00 95.81 112 PHE A N 1
ATOM 864 C CA . PHE A 1 112 ? -5.844 -11.303 7.517 1.00 95.81 112 PHE A CA 1
ATOM 865 C C . PHE A 1 112 ? -5.138 -12.318 6.603 1.00 95.81 112 PHE A C 1
ATOM 867 O O . PHE A 1 112 ? -4.407 -11.930 5.692 1.00 95.81 112 PHE A O 1
ATOM 874 N N . PHE A 1 113 ? -5.398 -13.619 6.780 1.00 96.88 113 PHE A N 1
ATOM 875 C CA . PHE A 1 113 ? -4.810 -14.653 5.918 1.00 96.88 113 PHE A CA 1
ATOM 876 C C . PHE A 1 113 ? -5.306 -14.570 4.474 1.00 96.88 113 PHE A C 1
ATOM 878 O O . PHE A 1 113 ? -4.504 -14.718 3.552 1.00 96.88 113 PHE A O 1
ATOM 885 N N . ALA A 1 114 ? -6.593 -14.279 4.261 1.00 96.56 114 ALA A N 1
ATOM 886 C CA . ALA A 1 114 ? -7.124 -14.058 2.919 1.00 96.56 114 ALA A CA 1
ATOM 887 C C . ALA A 1 114 ? -6.404 -12.894 2.216 1.00 96.56 114 ALA A C 1
ATOM 889 O O . ALA A 1 114 ? -6.056 -13.011 1.044 1.00 96.56 114 ALA A O 1
ATOM 890 N N . ARG A 1 115 ? -6.103 -11.809 2.944 1.00 96.19 115 ARG A N 1
ATOM 891 C CA . ARG A 1 115 ? -5.350 -10.657 2.422 1.00 96.19 115 ARG A CA 1
ATOM 892 C C . ARG A 1 115 ? -3.901 -10.989 2.071 1.00 96.19 115 ARG A C 1
ATOM 894 O O . ARG A 1 115 ? -3.432 -10.524 1.039 1.00 96.19 115 ARG A O 1
ATOM 901 N N . ILE A 1 116 ? -3.215 -11.818 2.862 1.00 96.94 116 ILE A N 1
ATOM 902 C CA . ILE A 1 116 ? -1.860 -12.296 2.521 1.00 96.94 116 ILE A CA 1
ATOM 903 C C . ILE A 1 116 ? -1.880 -13.142 1.245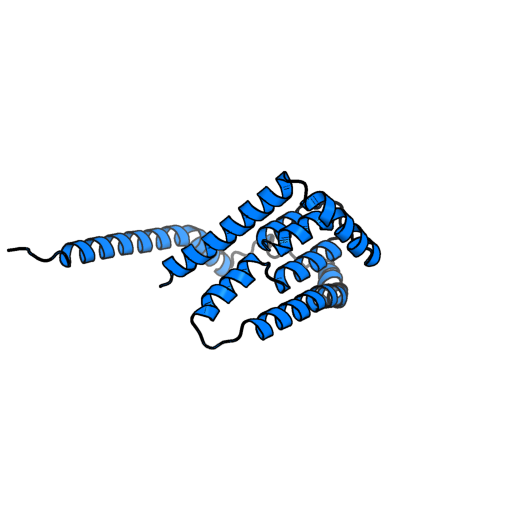 1.00 96.94 116 ILE A C 1
ATOM 905 O O . ILE A 1 116 ? -1.047 -12.961 0.362 1.00 96.94 116 ILE A O 1
ATOM 909 N N . ILE A 1 117 ? -2.838 -14.061 1.117 1.00 97.88 117 ILE A N 1
ATOM 910 C CA . ILE A 1 117 ? -2.959 -14.879 -0.097 1.00 97.88 117 ILE A CA 1
ATOM 911 C C . ILE A 1 117 ? -3.245 -13.973 -1.302 1.00 97.88 117 ILE A C 1
ATOM 913 O O . ILE A 1 117 ? -2.599 -14.096 -2.341 1.00 97.88 117 ILE A O 1
ATOM 917 N N . GLN A 1 118 ? -4.169 -13.023 -1.151 1.00 97.75 118 GLN A N 1
ATOM 918 C CA . GLN A 1 118 ? -4.511 -12.074 -2.204 1.00 97.75 118 GLN A CA 1
ATOM 919 C C . GLN A 1 118 ? -3.316 -11.201 -2.608 1.00 97.75 118 GLN A C 1
ATOM 921 O O . GLN A 1 118 ? -3.136 -10.957 -3.799 1.00 97.75 118 GLN A O 1
ATOM 926 N N . SER A 1 119 ? -2.488 -10.757 -1.655 1.00 97.62 119 SER A N 1
ATOM 927 C CA . SER A 1 119 ? -1.319 -9.931 -1.963 1.00 97.62 119 SER A CA 1
ATOM 928 C C . SER A 1 119 ? -0.263 -10.686 -2.750 1.00 97.62 119 SER A C 1
ATOM 930 O O . SER A 1 119 ? 0.348 -10.093 -3.627 1.00 97.62 119 SER A O 1
ATOM 932 N N . ILE A 1 120 ? -0.100 -11.989 -2.521 1.00 96.81 120 ILE A N 1
ATOM 933 C CA . ILE A 1 120 ? 0.803 -12.835 -3.314 1.00 96.81 120 ILE A CA 1
ATOM 934 C C . ILE A 1 120 ? 0.232 -13.089 -4.717 1.00 96.81 120 ILE A C 1
ATOM 936 O O . ILE A 1 120 ? 0.968 -13.042 -5.700 1.00 96.81 120 ILE A O 1
ATOM 940 N N . LEU A 1 121 ? -1.076 -13.337 -4.833 1.00 98.06 121 LEU A N 1
ATOM 941 C CA . LEU A 1 121 ? -1.715 -13.633 -6.121 1.00 98.06 121 LEU A CA 1
ATOM 942 C C . LEU A 1 121 ? -1.836 -12.405 -7.036 1.00 98.06 121 LEU A C 1
ATOM 944 O O . LEU A 1 121 ? -1.720 -12.540 -8.252 1.00 98.06 121 LEU A O 1
ATOM 948 N N . ALA A 1 122 ? -2.043 -11.209 -6.481 1.00 97.88 122 ALA A N 1
ATOM 949 C CA . ALA A 1 122 ? -2.216 -9.974 -7.247 1.00 97.88 122 ALA A CA 1
ATOM 950 C C . ALA A 1 122 ? -1.070 -9.660 -8.241 1.00 97.88 122 ALA A C 1
ATOM 952 O O . ALA A 1 122 ? -1.368 -9.473 -9.422 1.00 97.88 122 ALA A O 1
ATOM 953 N N . PRO A 1 123 ? 0.223 -9.645 -7.855 1.00 96.94 123 PRO A N 1
ATOM 954 C CA . PRO A 1 123 ? 1.321 -9.403 -8.792 1.00 96.94 123 PRO A CA 1
ATOM 955 C C . PRO A 1 123 ? 1.462 -10.518 -9.834 1.00 96.94 123 PRO A C 1
ATOM 957 O O . PRO A 1 123 ? 1.810 -10.228 -10.977 1.00 96.94 123 PRO A O 1
ATOM 960 N N . ILE A 1 124 ? 1.143 -11.770 -9.479 1.00 96.62 124 ILE A N 1
ATOM 961 C CA . ILE A 1 124 ? 1.147 -12.901 -10.421 1.00 96.62 124 ILE A CA 1
ATOM 962 C C . ILE A 1 124 ? 0.088 -12.676 -11.500 1.00 96.62 124 ILE A C 1
ATOM 964 O O . ILE A 1 124 ? 0.383 -12.781 -12.688 1.00 96.62 124 ILE A O 1
ATOM 968 N N . PHE A 1 125 ? -1.134 -12.314 -11.103 1.00 96.50 125 PHE A N 1
ATOM 969 C CA . PHE A 1 125 ? -2.189 -11.984 -12.055 1.00 96.50 125 PHE A CA 1
ATOM 970 C C . PHE A 1 125 ? -1.842 -10.756 -12.887 1.00 96.50 125 PHE A C 1
ATOM 972 O O . PHE A 1 125 ? -2.033 -10.797 -14.097 1.00 96.50 125 PHE A O 1
ATOM 979 N N . THR A 1 126 ? -1.273 -9.709 -12.286 1.00 96.19 126 THR A N 1
ATOM 980 C CA . THR A 1 126 ? -0.809 -8.529 -13.027 1.00 96.19 126 THR A CA 1
ATOM 981 C C . THR A 1 126 ? 0.187 -8.915 -14.118 1.00 96.19 126 THR A C 1
ATOM 983 O O . THR A 1 126 ? 0.031 -8.476 -15.250 1.00 96.19 126 THR A O 1
ATOM 986 N N . PHE A 1 127 ? 1.155 -9.784 -13.817 1.00 94.75 127 PHE A N 1
ATOM 987 C CA . PHE A 1 127 ? 2.121 -10.277 -14.798 1.00 94.75 127 PHE A CA 1
ATOM 988 C C . PHE A 1 127 ? 1.466 -11.121 -15.904 1.00 94.75 127 PHE A C 1
ATOM 990 O O . PHE A 1 127 ? 1.647 -10.836 -17.085 1.00 94.75 127 PHE A O 1
ATOM 997 N N . VAL A 1 128 ? 0.660 -12.125 -15.535 1.00 94.44 128 VAL A N 1
ATOM 998 C CA . VAL A 1 128 ? -0.013 -13.031 -16.489 1.00 94.44 128 VAL A CA 1
ATOM 999 C C . VAL A 1 128 ? -0.950 -12.268 -17.428 1.00 94.44 128 VAL A C 1
ATOM 1001 O O . VAL A 1 128 ? -1.041 -12.578 -18.616 1.00 94.44 128 VAL A O 1
ATOM 1004 N N . PHE A 1 129 ? -1.647 -11.261 -16.905 1.00 92.69 129 PHE A N 1
ATOM 1005 C CA . PHE A 1 129 ? -2.614 -10.469 -17.655 1.00 92.69 129 PHE A CA 1
ATOM 1006 C C . PHE A 1 129 ? -2.010 -9.236 -18.340 1.00 92.69 129 PHE A C 1
ATOM 1008 O O . PHE A 1 129 ? -2.699 -8.590 -19.129 1.00 92.69 129 PHE A O 1
ATOM 1015 N N . TRP A 1 130 ? -0.726 -8.939 -18.133 1.00 91.38 130 TRP A N 1
ATOM 1016 C CA . TRP A 1 130 ? -0.081 -7.773 -18.732 1.00 91.38 130 TRP A CA 1
ATOM 1017 C C . TRP A 1 130 ? -0.097 -7.802 -20.261 1.00 91.38 130 TRP A C 1
ATOM 1019 O O . TRP A 1 130 ? -0.650 -6.912 -20.895 1.00 91.38 130 TRP A O 1
ATOM 1029 N N . THR A 1 131 ? 0.442 -8.847 -20.885 1.00 83.81 131 THR A N 1
ATOM 1030 C CA . THR A 1 131 ? 0.476 -8.958 -22.350 1.00 83.81 131 THR A CA 1
ATOM 1031 C C . THR A 1 131 ? -0.917 -8.972 -23.005 1.00 83.81 131 THR A C 1
ATOM 1033 O O . THR A 1 131 ? -1.134 -8.198 -23.942 1.00 83.81 131 THR A O 1
ATOM 1036 N N . PRO A 1 132 ? -1.903 -9.785 -22.559 1.00 82.75 132 PRO A N 1
ATOM 1037 C CA . PRO A 1 132 ? -3.207 -9.829 -23.222 1.00 82.75 132 PRO A CA 1
ATOM 1038 C C . PRO A 1 132 ? -4.030 -8.545 -23.064 1.00 82.75 132 PRO A C 1
ATOM 1040 O O . PRO A 1 132 ? -4.804 -8.238 -23.969 1.00 82.75 132 PRO A O 1
ATOM 1043 N N . PHE A 1 133 ? -3.881 -7.805 -21.959 1.00 78.62 133 PHE A N 1
ATOM 1044 C CA . PHE A 1 133 ? -4.694 -6.614 -21.695 1.00 78.62 133 PHE A CA 1
ATOM 1045 C C . PHE A 1 133 ? -3.960 -5.299 -21.906 1.00 78.62 133 PHE A C 1
ATOM 1047 O O . PHE A 1 133 ? -4.571 -4.359 -22.389 1.00 78.62 133 PHE A O 1
ATOM 1054 N N . TYR A 1 134 ? -2.684 -5.198 -21.548 1.00 76.56 134 TYR A N 1
ATOM 1055 C CA . TYR A 1 134 ? -1.923 -3.965 -21.707 1.00 76.56 134 TYR A CA 1
ATOM 1056 C C . TYR A 1 134 ? -1.252 -3.920 -23.072 1.00 76.56 134 TYR A C 1
ATOM 1058 O O . TYR A 1 134 ? -1.577 -3.051 -23.869 1.00 76.56 134 TYR A O 1
ATOM 1066 N N . GLU A 1 135 ? -0.375 -4.867 -23.403 1.00 72.12 135 GLU A N 1
ATOM 1067 C CA . GLU A 1 135 ? 0.386 -4.795 -24.660 1.00 72.12 135 GLU A CA 1
ATOM 1068 C C . GLU A 1 135 ? -0.518 -4.957 -25.877 1.00 72.12 135 GLU A C 1
ATOM 1070 O O . GLU A 1 135 ? -0.412 -4.172 -26.811 1.00 72.12 135 GLU A O 1
ATOM 1075 N N . LYS A 1 136 ? -1.472 -5.895 -25.852 1.00 63.03 136 LYS A N 1
ATOM 1076 C CA . LYS A 1 136 ? -2.380 -6.107 -26.986 1.00 63.03 136 LYS A CA 1
ATOM 1077 C C . LYS A 1 136 ? -3.332 -4.928 -27.217 1.00 63.03 136 LYS A C 1
ATOM 1079 O O . LYS A 1 136 ? -3.561 -4.564 -28.367 1.00 63.03 136 LYS A O 1
ATOM 1084 N N . VAL A 1 137 ? -3.835 -4.300 -26.150 1.00 61.84 137 VAL A N 1
ATOM 1085 C CA . VAL A 1 137 ? -4.683 -3.095 -26.245 1.00 61.84 137 VAL A CA 1
ATOM 1086 C C . VAL A 1 137 ? -3.855 -1.862 -26.613 1.00 61.84 137 VAL A C 1
ATOM 1088 O O . VAL A 1 137 ? -4.304 -1.061 -27.417 1.00 61.84 137 VAL A O 1
ATOM 1091 N N . SER A 1 138 ? -2.624 -1.736 -26.114 1.00 55.94 138 SER A N 1
ATOM 1092 C CA . SER A 1 138 ? -1.703 -0.637 -26.464 1.00 55.94 138 SER A CA 1
ATOM 1093 C C . SER A 1 138 ? -1.112 -0.788 -27.870 1.00 55.94 138 SER A C 1
ATOM 1095 O O . SER A 1 138 ? -0.708 0.191 -28.487 1.00 55.94 138 SER A O 1
ATOM 1097 N N . SER A 1 139 ? -1.065 -2.021 -28.384 1.00 49.97 139 SER A N 1
ATOM 1098 C CA . SER A 1 139 ? -0.708 -2.359 -29.764 1.00 49.97 139 SER A CA 1
ATOM 1099 C C . SER A 1 139 ? -1.884 -2.263 -30.735 1.00 49.97 139 SER A C 1
ATOM 1101 O O . SER A 1 139 ? -1.690 -2.528 -31.923 1.00 49.97 139 SER A O 1
ATOM 1103 N N . PHE A 1 140 ? -3.075 -1.831 -30.285 1.00 51.22 140 PHE A N 1
ATOM 1104 C CA . PHE A 1 140 ? -3.964 -1.106 -31.192 1.00 51.22 140 PHE A CA 1
ATOM 1105 C C . PHE A 1 140 ? -3.203 0.152 -31.607 1.00 51.22 140 PHE A C 1
ATOM 1107 O O . PHE A 1 140 ? -3.328 1.212 -31.002 1.00 51.22 140 PHE A O 1
ATOM 1114 N N . SER A 1 141 ? -2.355 0.014 -32.629 1.00 52.62 141 SER A N 1
ATOM 1115 C CA . SER A 1 141 ? -1.964 1.146 -33.446 1.00 52.62 141 SER A CA 1
ATOM 1116 C C . SER A 1 141 ? -3.271 1.812 -33.834 1.00 52.62 141 SER A C 1
ATOM 1118 O O . SER A 1 141 ? -4.089 1.128 -34.459 1.00 52.62 141 SER A O 1
ATOM 1120 N N . PRO A 1 142 ? -3.496 3.078 -33.442 1.00 52.38 142 PRO A N 1
ATOM 1121 C CA . PRO A 1 142 ? -4.643 3.790 -33.939 1.00 52.38 142 PRO A CA 1
ATOM 1122 C C . PRO A 1 142 ? -4.559 3.671 -35.457 1.00 52.38 142 PRO A C 1
ATOM 1124 O O . PRO A 1 142 ? -3.575 4.104 -36.068 1.00 52.38 142 PRO A O 1
ATOM 1127 N N . MET A 1 143 ? -5.534 3.013 -36.085 1.00 53.81 143 MET A N 1
ATOM 1128 C CA . MET A 1 143 ? -5.688 3.166 -37.521 1.00 53.81 143 MET A CA 1
ATOM 1129 C C . MET A 1 143 ? -5.787 4.678 -37.785 1.00 53.81 143 MET A C 1
ATOM 1131 O O . MET A 1 143 ? -6.216 5.423 -36.906 1.00 53.81 143 MET A O 1
ATOM 1135 N N . PRO A 1 144 ? -5.484 5.185 -38.989 1.00 56.03 144 PRO A N 1
ATOM 1136 C CA . PRO A 1 144 ? -5.683 6.604 -39.321 1.00 56.03 144 PRO A CA 1
ATOM 1137 C C . PRO A 1 144 ? -7.114 7.134 -39.061 1.00 56.03 144 PRO A C 1
ATOM 1139 O O . PRO A 1 144 ? -7.379 8.320 -39.218 1.00 56.03 144 PRO A O 1
ATOM 1142 N N . LYS A 1 145 ? -8.045 6.239 -38.706 1.00 55.62 145 LYS A N 1
ATOM 1143 C CA . LYS A 1 145 ? -9.443 6.475 -38.362 1.00 55.62 145 LYS A CA 1
ATOM 1144 C C . LYS A 1 145 ? -9.743 6.462 -36.854 1.00 55.62 145 LYS A C 1
ATOM 1146 O O . LYS A 1 145 ? -10.861 6.798 -36.473 1.00 55.62 145 LYS A O 1
ATOM 1151 N N . ASP A 1 146 ? -8.779 6.092 -36.018 1.00 54.88 146 ASP A N 1
ATOM 1152 C CA . ASP A 1 146 ? -8.911 6.062 -34.566 1.00 54.88 146 ASP A CA 1
ATOM 1153 C C . ASP A 1 146 ? -8.532 7.439 -34.023 1.00 54.88 146 ASP A C 1
ATOM 1155 O O . ASP A 1 146 ? -7.379 7.751 -33.727 1.00 54.88 146 ASP A O 1
ATOM 1159 N N . ILE A 1 147 ? -9.537 8.304 -33.947 1.00 58.25 147 ILE A N 1
ATOM 1160 C CA . ILE A 1 147 ? -9.430 9.600 -33.286 1.00 58.25 147 ILE A CA 1
ATOM 1161 C C . ILE A 1 147 ? -9.461 9.388 -31.765 1.00 58.25 147 ILE A C 1
ATOM 1163 O O . ILE A 1 147 ? -10.406 8.778 -31.256 1.00 58.25 147 ILE A O 1
ATOM 1167 N N . PRO A 1 148 ? -8.466 9.890 -31.010 1.00 59.91 148 PRO A N 1
ATOM 1168 C CA . PRO A 1 148 ? -8.511 9.876 -29.554 1.00 59.91 148 PRO A CA 1
ATOM 1169 C C . PRO A 1 148 ? -9.811 10.532 -29.090 1.00 59.91 148 PRO A C 1
ATOM 1171 O O . PRO A 1 148 ? -10.144 11.620 -29.549 1.00 59.91 148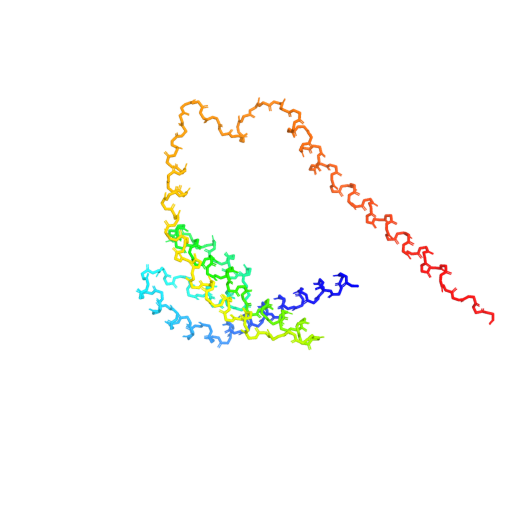 PRO A O 1
ATOM 1174 N N . VAL A 1 149 ? -10.540 9.905 -28.166 1.00 57.94 149 VAL A N 1
ATOM 1175 C CA . VAL A 1 149 ? -11.815 10.451 -27.656 1.00 57.94 149 VAL A CA 1
ATOM 1176 C C . VAL A 1 149 ? -11.635 11.861 -27.075 1.00 57.94 149 VAL A C 1
ATOM 1178 O O . VAL A 1 149 ? -12.527 12.691 -27.194 1.00 57.94 149 VAL A O 1
ATOM 1181 N N . PHE A 1 150 ? -10.451 12.167 -26.536 1.00 58.16 150 PHE A N 1
ATOM 1182 C CA . PHE A 1 150 ? -10.078 13.508 -26.068 1.00 58.16 150 PHE A CA 1
ATOM 1183 C C . PHE A 1 150 ? -9.876 14.553 -27.182 1.00 58.16 150 PHE A C 1
ATOM 1185 O O . PHE A 1 150 ? -9.924 15.743 -26.897 1.00 58.16 150 PHE A O 1
ATOM 1192 N N . LEU A 1 151 ? -9.641 14.125 -28.425 1.00 56.84 151 LEU A N 1
ATOM 1193 C CA . LEU A 1 151 ? -9.469 14.970 -29.616 1.00 56.84 151 LEU A CA 1
ATOM 1194 C C . LEU A 1 151 ? -10.686 14.923 -30.553 1.00 56.84 151 LEU A C 1
ATOM 1196 O O . LEU A 1 151 ? -10.687 15.575 -31.595 1.00 56.84 151 LEU A O 1
ATOM 1200 N N . SER A 1 152 ? -11.719 14.148 -30.215 1.00 57.16 152 SER A N 1
ATOM 1201 C CA . SER A 1 152 ? -12.951 14.108 -30.990 1.00 57.16 152 SER A CA 1
ATOM 1202 C C . SER A 1 152 ? -13.763 15.369 -30.683 1.00 57.16 152 SER A C 1
ATOM 1204 O O . SER A 1 152 ? -14.507 15.417 -29.707 1.00 57.16 152 SER A O 1
ATOM 1206 N N . GLU A 1 153 ? -13.613 16.403 -31.516 1.00 54.53 153 GLU A N 1
ATOM 1207 C CA . GLU A 1 153 ? -14.477 17.594 -31.540 1.00 54.53 153 GLU A CA 1
ATOM 1208 C C . GLU A 1 153 ? -15.890 17.246 -32.049 1.00 54.53 153 GLU A C 1
ATOM 1210 O O . GLU A 1 153 ? -16.401 17.813 -33.014 1.00 54.53 153 GLU A O 1
ATOM 1215 N N . HIS A 1 154 ? -16.550 16.276 -31.420 1.00 57.94 154 HIS A N 1
ATOM 1216 C CA . HIS A 1 154 ? -17.982 16.104 -31.581 1.00 57.94 154 HIS A CA 1
ATOM 1217 C C . HIS A 1 154 ? -18.676 16.795 -30.406 1.00 57.94 154 HIS A C 1
ATOM 1219 O O . HIS A 1 154 ? -18.542 16.321 -29.272 1.00 57.94 154 HIS A O 1
ATOM 1225 N N . PRO A 1 155 ? -19.434 17.888 -30.644 1.00 60.78 155 PRO A N 1
ATOM 1226 C CA . PRO A 1 155 ? -20.295 18.491 -29.638 1.00 60.78 155 PRO A CA 1
ATOM 1227 C C . PRO A 1 155 ? -21.448 17.522 -29.387 1.00 60.78 155 PRO A C 1
ATOM 1229 O O . PRO A 1 155 ? -22.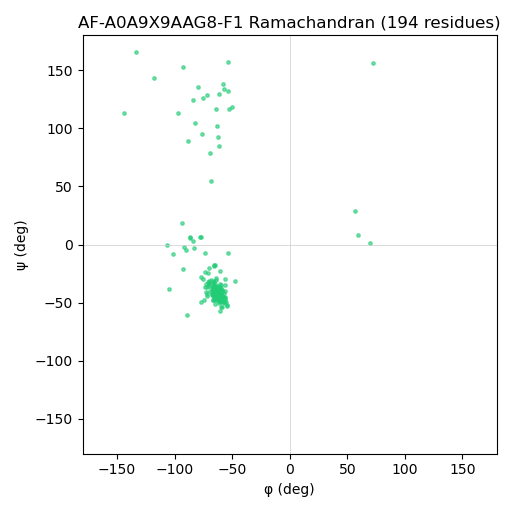536 17.609 -29.950 1.00 60.78 155 PRO A O 1
ATOM 1232 N N . SER A 1 156 ? -21.160 16.492 -28.601 1.00 69.50 156 SER A N 1
ATOM 1233 C CA . SER A 1 156 ? -22.170 15.591 -28.095 1.00 69.50 156 SER A CA 1
ATOM 1234 C C . SER A 1 156 ? -22.836 16.289 -26.918 1.00 69.50 156 SER A C 1
ATOM 1236 O O . SER A 1 156 ? -22.167 16.840 -26.047 1.00 69.50 156 SER A O 1
ATOM 1238 N N . ILE A 1 157 ? -24.163 16.223 -26.863 1.00 76.31 157 ILE A N 1
ATOM 1239 C CA . ILE A 1 157 ? -24.973 16.671 -25.719 1.00 76.31 157 ILE A CA 1
ATOM 1240 C C . ILE A 1 157 ? -24.397 16.136 -24.392 1.00 76.31 157 ILE A C 1
ATOM 1242 O O . ILE A 1 157 ? -24.453 16.800 -23.364 1.00 76.31 157 ILE A O 1
ATOM 1246 N N . LEU A 1 158 ? -23.768 14.956 -24.418 1.00 76.69 158 LEU A N 1
ATOM 1247 C CA . LEU A 1 158 ? -23.068 14.368 -23.277 1.00 76.69 158 LEU A CA 1
ATOM 1248 C C . LEU A 1 158 ? -21.852 15.182 -22.811 1.00 76.69 158 LEU A C 1
ATOM 1250 O O . LEU A 1 158 ? -21.635 15.273 -21.607 1.00 76.69 158 LEU A O 1
ATOM 1254 N N . HIS A 1 159 ? -21.081 15.792 -23.715 1.00 80.12 159 HIS A N 1
ATOM 1255 C CA . HIS A 1 159 ? -19.968 16.670 -23.349 1.00 80.12 159 HIS A CA 1
ATOM 1256 C C . HIS A 1 159 ? -20.462 17.983 -22.726 1.00 80.12 159 HIS A C 1
ATOM 1258 O O . HIS A 1 159 ? -19.913 18.433 -21.722 1.00 80.12 159 HIS A O 1
ATOM 1264 N N . GLU A 1 160 ? -21.541 18.566 -23.251 1.00 82.19 160 GLU A N 1
ATOM 1265 C CA . GLU A 1 160 ? -22.167 19.758 -22.659 1.00 82.19 160 GLU A CA 1
ATOM 1266 C C . GLU A 1 160 ? -22.764 19.460 -21.277 1.00 82.19 160 GLU A C 1
ATOM 1268 O O . GLU A 1 160 ? -22.560 20.215 -20.328 1.00 82.19 160 GLU A O 1
ATOM 1273 N N . ILE A 1 161 ? -23.429 18.313 -21.114 1.00 84.31 161 ILE A N 1
ATOM 1274 C CA . ILE A 1 161 ? -23.919 17.858 -19.808 1.00 84.31 161 ILE A CA 1
ATOM 1275 C C . ILE A 1 161 ? -22.745 17.623 -18.849 1.00 84.31 161 ILE A C 1
ATOM 1277 O O . ILE A 1 161 ? -22.792 18.081 -17.710 1.00 84.31 161 ILE A O 1
ATOM 1281 N N . TRP A 1 162 ? -21.681 16.950 -19.293 1.00 83.88 162 TRP A N 1
ATOM 1282 C CA . TRP A 1 162 ? -20.501 16.661 -18.474 1.00 83.88 162 TRP A CA 1
ATOM 1283 C C . TRP A 1 162 ? -19.792 17.935 -18.004 1.00 83.88 162 TRP A C 1
ATOM 1285 O O . TRP A 1 162 ? -19.491 18.085 -16.820 1.00 83.88 162 TRP A O 1
ATOM 1295 N N . THR A 1 163 ? -19.574 18.886 -18.911 1.00 86.31 163 THR A N 1
ATOM 1296 C CA . THR A 1 163 ? -18.945 20.176 -18.592 1.00 86.31 163 THR A CA 1
ATOM 1297 C C . THR A 1 163 ? -19.826 21.026 -17.676 1.00 86.31 163 THR A C 1
ATOM 1299 O O . THR A 1 163 ? -19.321 21.604 -16.713 1.00 86.31 163 THR A O 1
ATOM 1302 N N . SER A 1 164 ? -21.144 21.021 -17.888 1.00 86.94 164 SER A N 1
ATOM 1303 C CA . SER A 1 164 ? -22.112 21.671 -16.999 1.00 86.94 164 SER A CA 1
ATOM 1304 C C . SER A 1 164 ? -22.111 21.046 -15.594 1.00 86.94 164 SER A C 1
ATOM 1306 O O . SER A 1 164 ? -22.077 21.765 -14.595 1.00 86.94 164 SER A O 1
ATOM 1308 N N . PHE A 1 165 ? -22.032 19.714 -15.484 1.00 90.44 165 PHE A N 1
ATOM 1309 C CA . PHE A 1 165 ? -21.901 19.018 -14.197 1.00 90.44 165 PHE A CA 1
ATOM 1310 C C . PHE A 1 165 ? -20.606 19.372 -13.461 1.00 90.44 165 PHE A C 1
ATOM 1312 O O . PHE A 1 165 ? -20.645 19.616 -12.254 1.00 90.44 165 PHE A O 1
ATOM 1319 N N . ILE A 1 166 ? -19.471 19.434 -14.164 1.00 90.56 166 ILE A N 1
ATOM 1320 C CA . ILE A 1 166 ? -18.193 19.838 -13.559 1.00 90.56 166 ILE A CA 1
ATOM 1321 C C . ILE A 1 166 ? -18.260 21.286 -13.062 1.00 90.56 166 ILE A C 1
ATOM 1323 O O . ILE A 1 166 ? -17.747 21.587 -11.985 1.00 90.56 166 ILE A O 1
ATOM 1327 N N . HIS A 1 167 ? -18.911 22.176 -13.813 1.00 91.19 167 HIS A N 1
ATOM 1328 C CA . HIS A 1 167 ? -18.987 23.591 -13.465 1.00 91.19 167 HIS A CA 1
ATOM 1329 C C . HIS A 1 167 ? -19.960 23.873 -12.306 1.00 91.19 167 HIS A C 1
ATOM 1331 O O . HIS A 1 167 ? -19.602 24.558 -11.347 1.00 91.19 167 HIS A O 1
ATOM 1337 N N . TYR A 1 168 ? -21.178 23.323 -12.350 1.00 94.25 168 TYR A N 1
ATOM 1338 C CA . TYR A 1 168 ? -22.230 23.620 -11.368 1.00 94.25 168 TYR A CA 1
ATOM 1339 C C . TYR A 1 168 ? -22.277 22.651 -10.178 1.00 94.25 168 TYR A C 1
ATOM 1341 O O . TYR A 1 168 ? -22.791 23.013 -9.117 1.00 94.25 168 TYR A O 1
ATOM 1349 N N . GLY A 1 169 ? -21.722 21.442 -10.307 1.00 93.00 169 GLY A N 1
ATOM 1350 C CA . GLY A 1 169 ? -21.716 20.421 -9.254 1.00 93.00 169 GLY A CA 1
ATOM 1351 C C . GLY A 1 169 ? -21.102 20.890 -7.926 1.00 93.00 169 GLY A C 1
ATOM 1352 O O . GLY A 1 169 ? -21.742 20.724 -6.880 1.00 93.00 169 GLY A O 1
ATOM 1353 N N . PRO A 1 170 ? -19.915 21.531 -7.922 1.00 95.19 170 PRO A N 1
ATOM 1354 C CA . PRO A 1 170 ? -19.321 22.070 -6.699 1.00 95.19 170 PRO A CA 1
ATOM 1355 C C . PRO A 1 170 ? -20.197 23.137 -6.029 1.00 95.19 170 PRO A C 1
ATOM 1357 O O . PRO A 1 170 ? -20.377 23.109 -4.812 1.00 95.19 170 PRO A O 1
ATOM 1360 N N . ILE A 1 171 ? -20.796 24.038 -6.817 1.00 94.44 171 ILE A N 1
ATOM 1361 C CA . ILE A 1 171 ? -21.658 25.122 -6.318 1.00 94.44 171 ILE A CA 1
ATOM 1362 C C . ILE A 1 171 ? -22.916 24.544 -5.662 1.00 94.44 171 ILE A C 1
ATOM 1364 O O . ILE A 1 171 ? -23.268 24.929 -4.546 1.00 94.44 171 ILE A O 1
ATOM 1368 N N . PHE A 1 172 ? -23.562 23.579 -6.319 1.00 94.62 172 PHE A N 1
ATOM 1369 C CA . PHE A 1 172 ? -24.729 22.887 -5.775 1.00 94.62 172 PHE A CA 1
ATOM 1370 C C . PHE A 1 172 ? -24.397 22.149 -4.470 1.00 94.62 172 PHE A C 1
ATOM 1372 O O . PHE A 1 172 ? -25.128 22.256 -3.485 1.00 94.62 172 PHE A O 1
ATOM 1379 N N . THR A 1 173 ? -23.251 21.464 -4.426 1.00 93.44 173 THR A N 1
ATOM 1380 C CA . THR A 1 173 ? -22.796 20.740 -3.229 1.00 93.44 173 THR A CA 1
ATOM 1381 C C . THR A 1 173 ? -22.555 21.690 -2.053 1.00 93.44 173 THR A C 1
ATOM 1383 O O . THR A 1 173 ? -22.999 21.418 -0.936 1.00 93.44 173 THR A O 1
ATOM 1386 N N . LEU A 1 174 ? -21.907 22.834 -2.300 1.00 95.25 174 LEU A N 1
ATOM 1387 C CA . LEU A 1 174 ? -21.689 23.872 -1.289 1.00 95.25 174 LEU A CA 1
ATOM 1388 C C . LEU A 1 174 ? -23.007 24.471 -0.786 1.00 95.25 174 LEU A C 1
ATOM 1390 O O . LEU A 1 174 ? -23.169 24.655 0.420 1.00 95.25 174 LEU A O 1
ATOM 1394 N N . PHE A 1 175 ? -23.966 24.721 -1.681 1.00 96.31 175 PHE A N 1
ATOM 1395 C CA . PHE A 1 175 ? -25.297 25.200 -1.310 1.00 96.31 175 PHE A CA 1
ATOM 1396 C C . PHE A 1 175 ? -26.022 24.211 -0.383 1.00 96.31 175 PHE A C 1
ATOM 1398 O O . PHE A 1 175 ? -26.514 24.606 0.675 1.00 96.31 175 PHE A O 1
ATOM 1405 N N . CYS A 1 176 ? -26.035 22.918 -0.727 1.00 95.12 176 CYS A N 1
ATOM 1406 C CA . CYS A 1 176 ? -26.634 21.881 0.114 1.00 95.12 176 CYS A CA 1
ATOM 1407 C C . CYS A 1 176 ? -25.954 21.775 1.488 1.00 95.12 176 CYS A C 1
ATOM 1409 O O . CYS A 1 176 ? -26.645 21.655 2.500 1.00 95.12 176 CYS A O 1
ATOM 1411 N N . LEU A 1 177 ? -24.619 21.855 1.542 1.00 93.69 177 LEU A N 1
ATOM 1412 C CA . LEU A 1 177 ? -23.861 21.868 2.798 1.00 93.69 177 LEU A CA 1
ATOM 1413 C C . LEU A 1 177 ? -24.229 23.069 3.670 1.00 93.69 177 LEU A C 1
ATOM 1415 O O . LEU A 1 177 ? -24.481 22.909 4.863 1.00 93.69 177 LEU A O 1
ATOM 1419 N N . TYR A 1 178 ? -24.301 24.261 3.080 1.00 95.38 178 TYR A N 1
ATOM 1420 C CA . TYR A 1 178 ? -24.650 25.478 3.805 1.00 95.38 178 TYR A CA 1
ATOM 1421 C C . TYR A 1 178 ? -26.080 25.422 4.355 1.00 95.38 178 TYR A C 1
ATOM 1423 O O . TYR A 1 178 ? -26.307 25.697 5.535 1.00 95.38 178 TYR A O 1
ATOM 1431 N N . LEU A 1 179 ? -27.036 24.971 3.536 1.00 95.56 179 LEU A N 1
ATOM 1432 C CA . LEU A 1 179 ? -28.417 24.747 3.960 1.00 95.56 179 LEU A CA 1
ATOM 1433 C C . LEU A 1 179 ? -28.493 23.739 5.115 1.00 95.56 179 LEU A C 1
ATOM 1435 O O . LEU A 1 179 ? -29.184 23.983 6.102 1.00 95.56 179 LEU A O 1
ATOM 1439 N N . TYR A 1 180 ? -27.756 22.631 5.025 1.00 93.06 180 TYR A N 1
ATOM 1440 C CA . TYR A 1 180 ? -27.697 21.628 6.085 1.00 93.06 180 TYR A CA 1
ATOM 1441 C C . TYR A 1 180 ? -27.152 22.201 7.401 1.00 93.06 180 TYR A C 1
ATOM 1443 O O . TYR A 1 180 ? -27.743 21.972 8.457 1.00 93.06 180 TYR A O 1
ATOM 1451 N N . VAL A 1 181 ? -26.075 22.993 7.350 1.00 93.88 181 VAL A N 1
ATOM 1452 C CA . VAL A 1 181 ? -25.509 23.662 8.534 1.00 93.88 181 VAL A CA 1
ATOM 1453 C C . VAL A 1 181 ? -26.520 24.627 9.160 1.00 93.88 181 VAL A C 1
ATOM 1455 O O . VAL A 1 181 ? -26.689 24.616 10.379 1.00 93.88 181 VAL A O 1
ATOM 1458 N N . ILE A 1 182 ? -27.245 25.408 8.351 1.00 94.50 182 ILE A N 1
ATOM 1459 C CA . ILE A 1 182 ? -28.315 26.291 8.843 1.00 94.50 182 ILE A CA 1
ATOM 1460 C C . ILE A 1 182 ? -29.414 25.479 9.532 1.00 94.50 182 ILE A C 1
ATOM 1462 O O . ILE A 1 182 ? -29.818 25.811 10.647 1.00 94.50 182 ILE A O 1
ATOM 1466 N N . LEU A 1 183 ? -29.890 24.404 8.901 1.00 92.94 183 LEU A N 1
ATOM 1467 C CA . LEU A 1 183 ? -30.937 23.553 9.469 1.00 92.94 183 LEU A CA 1
ATOM 1468 C C . LEU A 1 183 ? -30.495 22.909 10.790 1.00 92.94 183 LEU A C 1
ATOM 1470 O O . LEU A 1 183 ? -31.277 22.870 11.741 1.00 92.94 183 LEU A O 1
ATOM 1474 N N . LEU A 1 184 ? -29.241 22.458 10.883 1.00 90.19 184 LEU A N 1
ATOM 1475 C CA . LEU A 1 184 ? -28.664 21.956 12.132 1.00 90.19 184 LEU A CA 1
ATOM 1476 C C . LEU A 1 184 ? -28.605 23.031 13.220 1.00 90.19 184 LEU A C 1
ATOM 1478 O O . LEU A 1 184 ? -28.948 22.758 14.372 1.00 90.19 184 LEU A O 1
ATOM 1482 N N . PHE A 1 185 ? -28.194 24.250 12.872 1.00 92.19 185 PHE A N 1
ATOM 1483 C CA . PHE A 1 185 ? -28.132 25.361 13.818 1.00 92.19 185 PHE A CA 1
ATOM 1484 C C . PHE A 1 185 ? -29.525 25.718 14.358 1.00 92.19 185 PHE A C 1
ATOM 1486 O O . PHE A 1 185 ? -29.716 25.821 15.570 1.00 92.19 185 PHE A O 1
ATOM 1493 N N . LEU A 1 186 ? -30.524 25.812 13.473 1.00 92.00 186 LEU A N 1
ATOM 1494 C CA . LEU A 1 186 ? -31.918 26.073 13.843 1.00 92.00 186 LEU A CA 1
ATOM 1495 C C . LEU A 1 186 ? -32.505 24.960 14.722 1.00 92.00 186 LEU A C 1
ATOM 1497 O O . LEU A 1 186 ? -33.210 25.248 15.690 1.00 92.00 186 LEU A O 1
ATOM 1501 N N . ARG A 1 187 ? -32.190 23.691 14.427 1.00 89.88 187 ARG A N 1
ATOM 1502 C CA . ARG A 1 187 ? -32.606 22.549 15.253 1.00 89.88 187 ARG A CA 1
ATOM 1503 C C . ARG A 1 187 ? -31.998 22.612 16.655 1.00 89.88 187 ARG A C 1
ATOM 1505 O O . ARG A 1 187 ? -32.722 22.471 17.636 1.00 89.88 187 ARG A O 1
ATOM 1512 N N . THR A 1 188 ? -30.700 22.891 16.748 1.00 86.81 188 THR A N 1
ATOM 1513 C CA . THR A 1 188 ? -29.967 22.946 18.025 1.00 86.81 188 THR A CA 1
ATOM 1514 C C . THR A 1 188 ? -30.442 24.117 18.893 1.00 86.81 188 THR A C 1
ATOM 1516 O O . THR A 1 188 ? -30.558 23.988 20.108 1.00 86.81 188 THR A O 1
ATOM 1519 N N . TYR A 1 189 ? -30.790 25.254 18.279 1.00 84.94 189 TYR A N 1
ATOM 1520 C CA . TYR A 1 189 ? -31.379 26.395 18.986 1.00 84.94 189 TYR A CA 1
ATOM 1521 C C . TYR A 1 189 ? -32.775 26.081 19.554 1.00 84.94 189 TYR A C 1
ATOM 1523 O O . TYR A 1 189 ? -33.118 26.544 20.640 1.00 84.94 189 TYR A O 1
ATOM 1531 N N . LYS A 1 190 ? -33.571 25.264 18.850 1.00 76.06 190 LYS A N 1
ATOM 1532 C CA . LYS A 1 190 ? -34.927 24.871 19.266 1.00 76.06 190 LYS A CA 1
ATOM 1533 C C . LYS A 1 190 ? -34.944 23.795 20.362 1.00 76.06 190 LYS A C 1
ATOM 1535 O O . LYS A 1 190 ? -35.890 23.759 21.142 1.00 76.06 190 LYS A O 1
ATOM 1540 N N . GLU A 1 191 ? -33.918 22.946 20.434 1.00 69.75 191 GLU A N 1
ATOM 1541 C CA . GLU A 1 191 ? -33.770 21.883 21.446 1.00 69.75 191 GLU A CA 1
ATOM 1542 C C . GLU A 1 191 ? -33.162 22.376 22.781 1.00 69.75 191 GLU A C 1
ATOM 1544 O O . GLU A 1 191 ? -33.085 21.608 23.739 1.00 69.75 191 GLU A O 1
ATOM 1549 N N . LYS A 1 192 ? -32.776 23.657 22.901 1.00 58.28 192 LYS A N 1
ATOM 1550 C CA . LYS A 1 192 ? -32.367 24.246 24.189 1.00 58.28 192 LYS A CA 1
ATOM 1551 C C . LYS A 1 192 ? -33.578 24.232 25.145 1.00 58.28 192 LYS A C 1
ATOM 1553 O O . LYS A 1 192 ? -34.577 24.889 24.834 1.00 58.28 192 LYS A O 1
ATOM 1558 N N . PRO A 1 193 ? -33.547 23.514 26.287 1.00 54.28 193 PRO A N 1
ATOM 1559 C CA . PRO A 1 193 ? -34.671 23.515 27.212 1.00 54.28 193 PRO A CA 1
ATOM 1560 C C . PRO A 1 193 ? -34.880 24.944 27.708 1.00 54.28 193 PRO A C 1
ATOM 1562 O O . PRO A 1 193 ? -33.935 25.607 28.137 1.00 54.28 193 PRO A O 1
ATOM 1565 N N . ARG A 1 194 ? -36.122 25.430 27.628 1.00 58.31 194 ARG A N 1
ATOM 1566 C CA . ARG A 1 194 ? -36.542 26.628 28.355 1.00 58.31 194 ARG A CA 1
ATOM 1567 C C . ARG A 1 194 ? -36.401 26.306 29.843 1.00 58.31 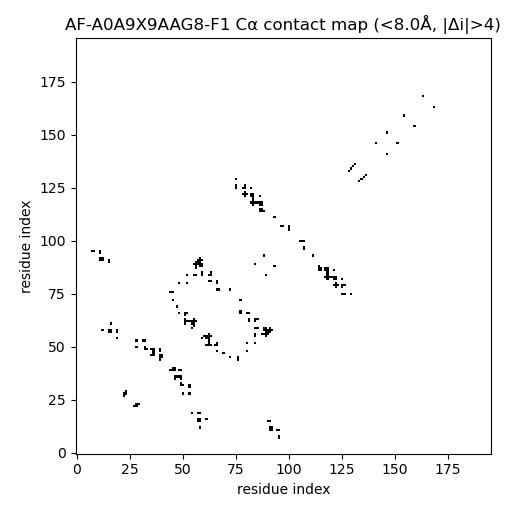194 ARG A C 1
ATOM 1569 O O . ARG A 1 194 ? -37.306 25.718 30.424 1.00 58.31 194 ARG A O 1
ATOM 1576 N N . SER A 1 195 ? -35.249 26.625 30.426 1.00 49.50 195 SER A N 1
ATOM 1577 C CA . SER A 1 195 ? -35.103 26.737 31.872 1.00 49.50 195 SER A CA 1
ATOM 1578 C C . SER A 1 195 ? -36.013 27.879 32.320 1.00 49.50 195 SER A C 1
ATOM 1580 O O . SER A 1 195 ? -35.712 29.046 32.052 1.00 49.50 195 SER A O 1
ATOM 1582 N N . LEU A 1 196 ? -37.163 27.504 32.880 1.00 44.78 196 LEU A N 1
ATOM 1583 C CA . LEU A 1 196 ? -37.904 28.320 33.838 1.00 44.78 196 LEU A CA 1
ATOM 1584 C C . LEU A 1 196 ? -37.091 28.426 35.129 1.00 44.78 196 LEU A C 1
ATOM 1586 O O . LEU A 1 196 ? -36.450 27.409 35.485 1.00 44.78 196 LEU A O 1
#

Organism: Bacillus cereus (NCBI:txid1396)

Foldseek 3Di:
DVVVLVVLLVVLQVVLQVVLVVCVVVCVLVVQLVVQLVVCVVVVHDSQLSSLLVSLQSAVVSSLVSLVPDPPGDVLSSQLSNQLSVLQRHPSVLVSVVVVCVVDPDDSVVVNVNSNVSSVVRSVCSVVCCCVPPVVVVVPPPDVPNDDPVRPPDPDPVVVVVVVCVVCVVVVVVVVVVVVVVVVVVVVVVPPDPDD

pLDDT: mean 87.13, std 13.29, range [44.78, 98.06]

Solvent-accessible surface area (backbone atoms only — not comparable to full-atom values): 10670 Å² total; per-residue (Å²): 114,71,67,59,53,51,52,49,53,53,49,36,50,51,51,30,50,51,49,51,50,49,40,48,75,69,48,52,48,58,62,53,26,55,57,40,28,54,55,26,51,75,72,73,41,69,53,79,48,22,60,26,50,58,41,7,47,36,31,28,68,62,9,40,52,49,45,74,67,52,82,94,54,62,65,68,58,45,50,21,55,37,36,23,30,62,44,49,41,11,48,29,49,52,52,52,50,44,62,61,33,70,81,48,95,57,72,58,66,66,57,55,52,51,26,54,54,41,19,62,47,35,27,53,50,46,57,70,45,33,54,73,59,48,50,53,57,68,61,54,65,65,52,102,80,57,70,54,75,93,72,52,88,64,92,41,73,66,56,56,51,50,51,48,47,67,66,47,46,61,57,52,52,51,51,53,50,52,52,49,52,51,52,51,50,55,50,57,63,68,67,54,78,83,80,124

Secondary structure (DSSP, 8-state):
-HHHHHHHHHHHHHHHHHHHHHHHHTTHHHHHHHHHHHHHHHTT--GGGHHHHHHHHH-HHHHHHHHHT-TTS-HHHHHHHHHHHHHH-HHHHHHHHHHHHTTSS--HHHHHHHHHHHHHHHHHHHHHHIIIIIIHHHT-PPPTT---GGG-----HHHHHHHHHHHHHHHHHHHHHHHHHHHHHHHHHHTS----

Mean predicted aligned error: 11.07 Å

Sequence (196 aa):
SSIQTLLMIGGFIILFSVLNKMITVFHITAALSFIMQHILSFFQLSTDFSIPILSGIFEMTLGSQMISQINETPLLQQAMVTSFILAFSGLSIQAQVASILAETDIRFKPYFFARIIQSILAPIFTFVFWTPFYEKVSSFSPMPKDIPVFLSEHPSILHEIWTSFIHYGPIFTLFCLYLYVILLFLRTYKEKPRSL

Radius of gyration: 23.98 Å; Cα contacts (8 Å, |Δi|>4): 146; chains: 1; bounding box: 57×44×73 Å